Protein AF-A0A957PHY1-F1 (afdb_monomer_lite)

Secondary structure (DSSP, 8-state):
--BHHHHHHHHHHHHHHS--TT--SPP-HHHHHHHHHHHHHHTTT-B-S-HHHHHHHHHHHHHHHHHHHHHHHHHHHHHHHHHHHHHHHHHHHHHHHHHTPPP---THHHHHHHHTS-----HHHHHHHHHHHHHHHHHHHHHHHHHHHHHHHHTTTS-HHHHHHHHHHHHHHHHHHHHHHHHHHHHHHHHHHHHHHHHHHHHHHHHHHHHHHHHHHHHHHHHHHHHHHHHHHHHHHHHHHHHHHHHSSTTTTSS--

Foldseek 3Di:
DQEVVNLVVLLVVLVVLQDDPPDPDDRPLVVSVVSLVVSVVSLVPYDDPDPVVSVVSVVSSVVSVVSSVVVVVVVVVVVVVLAVVQLVLLVVLLVLLVLLAQDPPVCVVVQVVVVVDPDPDDPCVNCVVLVVSVVSLVVSVVSLVVSVVSCVVCVVSHDPVSNVSSVVSSVVSVVNSVVSVVVSVVVVVVSVVVVVVVVVVVVVVVVVVVVVVVVVVVVVVVVVVVVVVVVVVVVVVVVVVVCVVVPPDPVVVVPDD

Radius of gyration: 52.61 Å; chains: 1; bounding box: 125×25×161 Å

pLDDT: mean 86.08, std 15.29, range [41.53, 98.31]

Structure (mmCIF, N/CA/C/O backbone):
data_AF-A0A957PHY1-F1
#
_entry.id   AF-A0A957PHY1-F1
#
loop_
_atom_site.group_PDB
_atom_site.id
_atom_site.type_symbol
_atom_site.label_atom_id
_atom_site.label_alt_id
_atom_site.label_comp_id
_atom_site.label_asym_id
_atom_site.label_entity_id
_atom_site.label_seq_id
_atom_site.pdbx_PDB_ins_code
_atom_site.Cartn_x
_atom_site.Cartn_y
_atom_site.Cartn_z
_atom_site.occupancy
_atom_site.B_iso_or_equiv
_atom_site.auth_seq_id
_atom_site.auth_comp_id
_atom_site.auth_asym_id
_atom_site.auth_atom_id
_atom_site.pdbx_PDB_model_num
ATOM 1 N N . MET A 1 1 ? -39.388 -15.505 56.110 1.00 52.25 1 MET A N 1
ATOM 2 C CA . MET A 1 1 ? -39.525 -14.035 56.018 1.00 52.25 1 MET A CA 1
ATOM 3 C C . MET A 1 1 ? -38.121 -13.482 55.911 1.00 52.25 1 MET A C 1
ATOM 5 O O . MET A 1 1 ? -37.298 -13.903 56.717 1.00 52.25 1 MET A O 1
ATOM 9 N N . ALA A 1 2 ? -37.834 -12.643 54.915 1.00 59.34 2 ALA A N 1
ATOM 10 C CA . ALA A 1 2 ? -36.504 -12.058 54.760 1.00 59.34 2 ALA A CA 1
ATOM 11 C C . ALA A 1 2 ? -36.186 -11.178 55.978 1.00 59.34 2 ALA A C 1
ATOM 13 O O . ALA A 1 2 ? -37.024 -10.384 56.421 1.00 59.34 2 ALA A O 1
ATOM 14 N N . ASN A 1 3 ? -35.006 -11.374 56.557 1.00 83.00 3 ASN A N 1
ATOM 15 C CA . ASN A 1 3 ? -34.534 -10.582 57.689 1.00 83.00 3 ASN A CA 1
ATOM 16 C C . ASN A 1 3 ? -34.030 -9.228 57.155 1.00 83.00 3 ASN A C 1
ATOM 18 O O . ASN A 1 3 ? -33.416 -9.201 56.095 1.00 83.00 3 ASN A O 1
ATOM 22 N N . TYR A 1 4 ? -34.251 -8.104 57.845 1.00 86.94 4 TYR A N 1
ATOM 23 C CA . TYR A 1 4 ? -33.762 -6.797 57.367 1.00 86.94 4 TYR A CA 1
ATOM 24 C C . TYR A 1 4 ? -32.230 -6.788 57.167 1.00 86.94 4 TYR A C 1
ATOM 26 O O . TYR A 1 4 ? -31.730 -6.144 56.249 1.00 86.94 4 TYR A O 1
ATOM 34 N N . ASN A 1 5 ? -31.496 -7.597 57.942 1.00 88.44 5 ASN A N 1
ATOM 35 C CA . ASN A 1 5 ? -30.059 -7.833 57.758 1.00 88.44 5 ASN A CA 1
ATOM 36 C C . ASN A 1 5 ? -29.707 -8.435 56.385 1.00 88.44 5 ASN A C 1
ATOM 38 O O . ASN A 1 5 ? -28.632 -8.183 55.851 1.00 88.44 5 ASN A O 1
ATOM 42 N N . GLU A 1 6 ? -30.606 -9.229 55.801 1.00 88.44 6 GLU A N 1
ATOM 43 C CA . GLU A 1 6 ? -30.451 -9.795 54.458 1.00 88.44 6 GLU A CA 1
ATOM 44 C C . GLU A 1 6 ? -30.589 -8.708 53.385 1.00 88.44 6 GLU A C 1
ATOM 46 O O . GLU A 1 6 ? -29.827 -8.694 52.421 1.00 88.44 6 GLU A O 1
ATOM 51 N N . VAL A 1 7 ? -31.501 -7.750 53.589 1.00 89.12 7 VAL A N 1
ATOM 52 C CA . VAL A 1 7 ? -31.659 -6.580 52.711 1.00 89.12 7 VAL A CA 1
ATOM 53 C C . VAL A 1 7 ? -30.402 -5.714 52.744 1.00 89.12 7 VAL A C 1
ATOM 55 O O . VAL A 1 7 ? -29.876 -5.370 51.689 1.00 89.12 7 VAL A O 1
ATOM 58 N N . LEU A 1 8 ? -29.878 -5.418 53.938 1.00 90.88 8 LEU A N 1
ATOM 59 C CA . LEU A 1 8 ? -28.643 -4.641 54.096 1.00 90.88 8 LEU A CA 1
ATOM 60 C C . LEU A 1 8 ? -27.450 -5.336 53.430 1.00 90.88 8 LEU A C 1
ATOM 62 O O . LEU A 1 8 ? -26.762 -4.717 52.626 1.00 90.88 8 LEU A O 1
ATOM 66 N N . LYS A 1 9 ? -27.287 -6.646 53.648 1.00 92.25 9 LYS A N 1
ATOM 67 C CA . LYS A 1 9 ? -26.237 -7.434 52.991 1.00 92.25 9 LYS A CA 1
ATOM 68 C C . LYS A 1 9 ? -26.347 -7.393 51.462 1.00 92.25 9 LYS A C 1
ATOM 70 O O . LYS A 1 9 ? -25.335 -7.295 50.772 1.00 92.25 9 LYS A O 1
ATOM 75 N N . ASN A 1 10 ? -27.566 -7.462 50.925 1.00 91.44 10 ASN A N 1
ATOM 76 C CA . ASN A 1 10 ? -27.806 -7.380 49.484 1.00 91.44 10 ASN A CA 1
ATOM 77 C C . ASN A 1 10 ? -27.489 -5.990 48.908 1.00 91.44 10 ASN A C 1
ATOM 79 O O . ASN A 1 10 ? -27.067 -5.909 47.753 1.00 91.44 10 ASN A O 1
ATOM 83 N N . ILE A 1 11 ? -27.695 -4.923 49.689 1.00 91.38 11 ILE A N 1
ATOM 84 C CA . ILE A 1 11 ? -27.299 -3.548 49.347 1.00 91.38 11 ILE A CA 1
ATOM 85 C C . ILE A 1 11 ? -25.775 -3.424 49.351 1.00 91.38 11 ILE A C 1
ATOM 87 O O . ILE A 1 11 ? -25.226 -2.935 48.371 1.00 91.38 11 ILE A O 1
ATOM 91 N N . ASP A 1 12 ? -25.098 -3.926 50.386 1.00 91.75 12 ASP A N 1
ATOM 92 C CA . ASP A 1 12 ? -23.632 -3.889 50.472 1.00 91.75 12 ASP A CA 1
ATOM 93 C C . ASP A 1 12 ? -22.994 -4.681 49.315 1.00 91.75 12 ASP A C 1
ATOM 95 O O . ASP A 1 12 ? -22.092 -4.196 48.642 1.00 91.75 12 ASP A O 1
ATOM 99 N N . THR A 1 13 ? -23.546 -5.856 48.985 1.00 91.56 13 THR A N 1
ATOM 100 C CA . THR A 1 13 ? -23.096 -6.645 47.823 1.00 91.56 13 THR A CA 1
ATOM 101 C C . THR A 1 13 ? -23.305 -5.884 46.509 1.00 91.56 13 THR A C 1
ATOM 103 O O . THR A 1 13 ? -22.467 -5.948 45.615 1.00 91.56 13 THR A O 1
ATOM 106 N N . LEU A 1 14 ? -24.423 -5.162 46.360 1.00 90.25 14 LEU A N 1
ATOM 107 C CA . LEU A 1 14 ? -24.670 -4.349 45.168 1.00 90.25 14 LEU A CA 1
ATOM 108 C C . LEU A 1 14 ? -23.666 -3.193 45.058 1.00 90.25 14 LEU A C 1
ATOM 110 O O . LEU A 1 14 ? -23.195 -2.914 43.959 1.00 90.25 14 LEU A O 1
ATOM 114 N N . GLU A 1 15 ? -23.336 -2.547 46.175 1.00 89.94 15 GLU A N 1
ATOM 115 C CA . GLU A 1 15 ? -22.336 -1.479 46.231 1.00 89.94 15 GLU A CA 1
ATOM 116 C C . GLU A 1 15 ? -20.940 -1.988 45.849 1.00 89.94 15 GLU A C 1
ATOM 118 O O . GLU A 1 15 ? -20.279 -1.370 45.019 1.00 89.94 15 GLU A O 1
ATOM 123 N N . GLU A 1 16 ? -20.531 -3.157 46.350 1.00 89.00 16 GLU A N 1
ATOM 124 C CA . GLU A 1 16 ? -19.265 -3.808 45.974 1.00 89.00 16 GLU A CA 1
ATOM 125 C C . GLU A 1 16 ? -19.203 -4.199 44.487 1.00 89.00 16 GLU A C 1
ATOM 127 O O . GLU A 1 16 ? -18.130 -4.215 43.882 1.00 89.00 16 GLU A O 1
ATOM 132 N N . MET A 1 17 ? -20.349 -4.531 43.884 1.00 87.81 17 MET A N 1
ATOM 133 C CA . MET A 1 17 ? -20.442 -4.896 42.467 1.00 87.81 17 MET A CA 1
ATOM 134 C C . MET A 1 17 ? -20.414 -3.693 41.522 1.00 87.81 17 MET A C 1
ATOM 136 O O . MET A 1 17 ? -20.147 -3.871 40.327 1.00 87.81 17 MET A O 1
ATOM 140 N N . LEU A 1 18 ? -20.738 -2.493 42.008 1.00 85.19 18 LEU A N 1
ATOM 141 C CA . LEU A 1 18 ? -20.707 -1.301 41.176 1.00 85.19 18 LEU A CA 1
ATOM 142 C C . LEU A 1 18 ? -19.258 -0.904 40.879 1.00 85.19 18 LEU A C 1
ATOM 144 O O . LEU A 1 18 ? -18.384 -1.010 41.741 1.00 85.19 18 LEU A O 1
ATOM 148 N N . PRO A 1 19 ? -18.966 -0.454 39.648 1.00 75.31 19 PRO A N 1
ATOM 149 C CA . PRO A 1 19 ? -17.634 0.015 39.316 1.00 75.31 19 PRO A CA 1
ATOM 150 C C . PRO A 1 19 ? -17.311 1.265 40.143 1.00 75.31 19 PRO A C 1
ATOM 152 O O . PRO A 1 19 ? -17.766 2.364 39.839 1.00 75.31 19 PRO A O 1
ATOM 155 N N . GLY A 1 20 ? -16.529 1.088 41.208 1.00 65.00 20 GLY A N 1
ATOM 156 C CA . GLY A 1 20 ? -15.927 2.201 41.934 1.00 65.00 20 GLY A CA 1
ATOM 157 C C . GLY A 1 20 ? -14.847 2.896 41.098 1.00 65.00 20 GLY A C 1
ATOM 158 O O . GLY A 1 20 ? -14.374 2.349 40.100 1.00 65.00 20 GLY A O 1
ATOM 159 N N . LEU A 1 21 ? -14.383 4.060 41.569 1.00 45.97 21 LEU A N 1
ATOM 160 C CA . LEU A 1 21 ? -13.298 4.862 40.966 1.00 45.97 21 LEU A CA 1
ATOM 161 C C . LEU A 1 21 ? -12.002 4.077 40.657 1.00 45.97 21 LEU A C 1
ATOM 163 O O . LEU A 1 21 ? -11.166 4.562 39.902 1.00 45.97 21 LEU A O 1
ATOM 167 N N . PHE A 1 22 ? -11.833 2.875 41.218 1.00 44.50 22 PHE A N 1
ATOM 168 C CA . PHE A 1 22 ? -10.639 2.037 41.078 1.00 44.50 22 PHE A CA 1
ATOM 169 C C . PHE A 1 22 ? -10.911 0.623 40.529 1.00 44.50 22 PHE A C 1
ATOM 171 O O . PHE A 1 22 ? -10.026 -0.231 40.581 1.00 44.50 22 PHE A O 1
ATOM 178 N N . SER A 1 23 ? -12.110 0.333 40.005 1.00 55.28 23 SER A N 1
ATOM 179 C CA . SER A 1 23 ? -12.371 -0.971 39.376 1.00 55.28 23 SER A CA 1
ATOM 180 C C . SER A 1 23 ? -11.871 -0.987 37.929 1.00 55.28 23 SER A C 1
ATOM 182 O O . SER A 1 23 ? -12.437 -0.342 37.052 1.00 55.28 23 SER A O 1
ATOM 184 N N . PHE A 1 24 ? -10.817 -1.763 37.667 1.00 52.88 24 PHE A N 1
ATOM 185 C CA . PHE A 1 24 ? -10.217 -1.921 36.332 1.00 52.88 24 PHE A CA 1
ATOM 186 C C . PHE A 1 24 ? -10.885 -3.012 35.476 1.00 52.88 24 PHE A C 1
ATOM 188 O O . PHE A 1 24 ? -10.453 -3.284 34.355 1.00 52.88 24 PHE A O 1
ATOM 195 N N . SER A 1 25 ? -11.919 -3.678 35.998 1.00 68.69 25 SER A N 1
ATOM 196 C CA . SER A 1 25 ? -12.583 -4.799 35.323 1.00 68.69 25 SER A CA 1
ATOM 197 C C . SER A 1 25 ? -13.883 -4.363 34.643 1.00 68.69 25 SER A C 1
ATOM 199 O O . SER A 1 25 ? -14.629 -3.547 35.180 1.00 68.69 25 SER A O 1
ATOM 201 N N . LYS A 1 26 ? -14.171 -4.905 33.447 1.00 78.00 26 LYS A N 1
ATOM 202 C CA . LYS A 1 26 ? -15.424 -4.612 32.732 1.00 78.00 26 LYS A CA 1
ATOM 203 C C . LYS A 1 26 ? -16.629 -5.021 33.597 1.00 78.00 26 LYS A C 1
ATOM 205 O O . LYS A 1 26 ? -16.718 -6.202 33.944 1.00 78.00 26 LYS A O 1
ATOM 210 N N . PRO A 1 27 ? -17.574 -4.109 33.891 1.00 84.25 27 PRO A N 1
ATOM 211 C CA . PRO A 1 27 ? -18.716 -4.421 34.742 1.00 84.25 27 PRO A CA 1
ATOM 212 C C . PRO A 1 27 ? -19.584 -5.514 34.123 1.00 84.25 27 PRO A C 1
ATOM 214 O O . PRO A 1 27 ? -19.974 -5.443 32.953 1.00 84.25 27 PRO A O 1
ATOM 217 N N . ASN A 1 28 ? -19.947 -6.521 34.915 1.00 90.06 28 ASN A N 1
ATOM 218 C CA . ASN A 1 28 ? -20.944 -7.500 34.501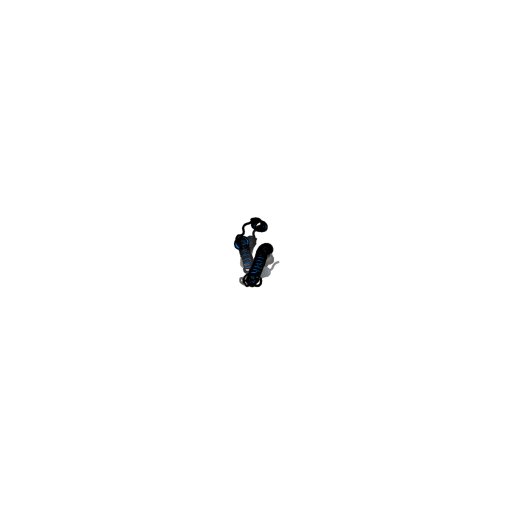 1.00 90.06 28 ASN A CA 1
ATOM 219 C C . ASN A 1 28 ? -22.349 -6.923 34.723 1.00 90.06 28 ASN A C 1
ATOM 221 O O . ASN A 1 28 ? -23.023 -7.244 35.703 1.00 90.06 28 ASN A O 1
ATOM 225 N N . TRP A 1 29 ? -22.800 -6.079 33.790 1.00 90.25 29 TRP A N 1
ATOM 226 C CA . TRP A 1 29 ? -24.103 -5.408 33.869 1.00 90.25 29 TRP A CA 1
ATOM 227 C C . TRP A 1 29 ? -25.269 -6.378 34.084 1.00 90.25 29 TRP A C 1
ATOM 229 O O . TRP A 1 29 ? -26.206 -6.067 34.816 1.00 90.25 29 TRP A O 1
ATOM 239 N N . LYS A 1 30 ? -25.207 -7.586 33.508 1.00 92.69 30 LYS A N 1
ATOM 240 C CA . LYS A 1 30 ? -26.242 -8.612 33.699 1.00 92.69 30 LYS A CA 1
ATOM 241 C C . LYS A 1 30 ? -26.333 -9.062 35.160 1.00 92.69 30 LYS A C 1
ATOM 243 O O . LYS A 1 30 ? -27.441 -9.216 35.670 1.00 92.69 30 LYS A O 1
ATOM 248 N N . ALA A 1 31 ? -25.193 -9.266 35.817 1.00 92.88 31 ALA A N 1
ATOM 249 C CA . ALA A 1 31 ? -25.141 -9.637 37.228 1.00 92.88 31 ALA A CA 1
ATOM 250 C C . ALA A 1 31 ? -25.594 -8.478 38.130 1.00 92.88 31 ALA A C 1
ATOM 252 O O . ALA A 1 31 ? -26.416 -8.701 39.014 1.00 92.88 31 ALA A O 1
ATOM 253 N N . ILE A 1 32 ? -25.147 -7.248 37.847 1.00 92.50 32 ILE A N 1
ATOM 254 C CA . ILE A 1 32 ? -25.537 -6.035 38.591 1.00 92.50 32 ILE A CA 1
ATOM 255 C C . ILE A 1 32 ? -27.060 -5.842 38.549 1.00 92.50 32 ILE A C 1
ATOM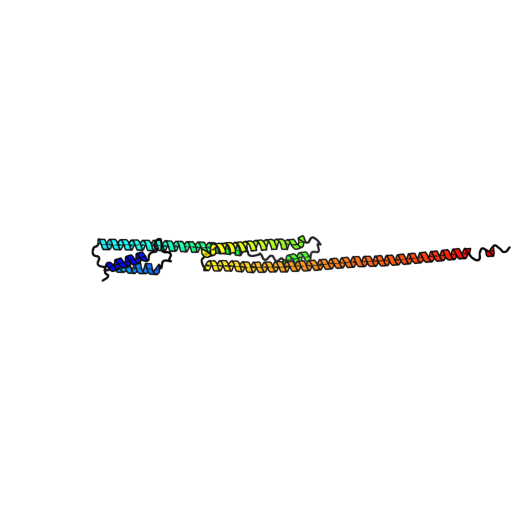 257 O O . ILE A 1 32 ? -27.705 -5.747 39.589 1.00 92.50 32 ILE A O 1
ATOM 261 N N . TRP A 1 33 ? -27.675 -5.882 37.363 1.00 93.38 33 TRP A N 1
ATOM 262 C CA . TRP A 1 33 ? -29.132 -5.758 37.227 1.00 93.38 33 TRP A CA 1
ATOM 263 C C . TRP A 1 33 ? -29.906 -6.940 37.820 1.00 93.38 33 TRP A C 1
ATOM 265 O O . TRP A 1 33 ? -31.046 -6.774 38.262 1.00 93.38 33 TRP A O 1
ATOM 275 N N . GLY A 1 34 ? -29.302 -8.131 37.834 1.00 95.31 34 GLY A N 1
ATOM 276 C CA . GLY A 1 34 ? -29.819 -9.284 38.568 1.00 95.31 34 GLY A CA 1
ATOM 277 C C . GLY A 1 34 ? -29.879 -9.004 40.069 1.00 95.31 34 GLY A C 1
ATOM 278 O O . GLY A 1 34 ? -30.945 -9.144 40.666 1.00 95.31 34 GLY A O 1
ATOM 279 N N . GLN A 1 35 ? -28.776 -8.521 40.644 1.00 93.75 35 GLN A N 1
ATOM 280 C CA . GLN A 1 35 ? -28.683 -8.170 42.058 1.00 93.75 35 GLN A CA 1
ATOM 281 C C . GLN A 1 35 ? -29.634 -7.026 42.423 1.00 93.75 35 GLN A C 1
ATOM 283 O O . GLN A 1 35 ? -30.357 -7.148 43.403 1.00 93.75 35 GLN A O 1
ATOM 288 N N . ILE A 1 36 ? -29.748 -5.978 41.595 1.00 93.88 36 ILE A N 1
ATOM 289 C CA . ILE A 1 36 ? -30.729 -4.891 41.785 1.00 93.88 36 ILE A CA 1
ATOM 290 C C . ILE A 1 36 ? -32.156 -5.443 41.919 1.00 93.88 36 ILE A C 1
ATOM 292 O O . ILE A 1 36 ? -32.900 -5.027 42.810 1.00 93.88 36 ILE A O 1
ATOM 296 N N . ARG A 1 37 ? -32.555 -6.399 41.065 1.00 95.50 37 ARG A N 1
ATOM 297 C CA . ARG A 1 37 ? -33.880 -7.033 41.170 1.00 95.50 37 ARG A CA 1
ATOM 298 C C . ARG A 1 37 ? -34.025 -7.859 42.443 1.00 95.50 37 ARG A C 1
ATOM 300 O O . ARG A 1 37 ? -35.068 -7.757 43.085 1.00 95.50 37 ARG A O 1
ATOM 307 N N . THR A 1 38 ? -33.013 -8.647 42.805 1.00 93.56 38 THR A N 1
ATOM 308 C CA . THR A 1 38 ? -33.009 -9.455 44.034 1.00 93.56 38 THR A CA 1
ATOM 309 C C . THR A 1 38 ? -33.135 -8.568 45.273 1.00 93.56 38 THR A C 1
ATOM 311 O O . THR A 1 38 ? -34.021 -8.788 46.099 1.00 93.56 38 THR A O 1
ATOM 314 N N . THR A 1 39 ? -32.332 -7.506 45.365 1.00 91.81 39 THR A N 1
ATOM 315 C CA . THR A 1 39 ? -32.387 -6.522 46.452 1.00 91.81 39 THR A CA 1
ATOM 316 C C . THR A 1 39 ? -33.761 -5.853 46.506 1.00 91.81 39 THR A C 1
ATOM 318 O O . THR A 1 39 ? -34.400 -5.859 47.556 1.00 91.81 39 THR A O 1
ATOM 321 N N . GLY A 1 40 ? -34.294 -5.382 45.373 1.00 92.12 40 GLY A N 1
ATOM 322 C CA . GLY A 1 40 ? -35.631 -4.781 45.313 1.00 92.12 40 GLY A CA 1
ATOM 323 C C . GLY A 1 40 ? -36.769 -5.735 45.711 1.00 92.12 40 GLY A C 1
ATOM 324 O O . GLY A 1 40 ? -37.762 -5.306 46.297 1.00 92.12 40 GLY A O 1
ATOM 325 N N . GLN A 1 41 ? -36.638 -7.038 45.437 1.00 93.12 41 GLN A N 1
ATOM 326 C CA . GLN A 1 41 ? -37.578 -8.052 45.924 1.00 93.12 41 GLN A CA 1
ATOM 327 C C . GLN A 1 41 ? -37.433 -8.304 47.427 1.00 93.12 41 GLN A C 1
ATOM 329 O O . GLN A 1 41 ? -38.447 -8.506 48.088 1.00 93.12 41 GLN A O 1
ATOM 334 N N . SER A 1 42 ? -36.217 -8.248 47.976 1.00 91.06 42 SER A N 1
ATOM 335 C CA . SER A 1 42 ? -35.964 -8.498 49.402 1.00 91.06 42 SER A CA 1
ATOM 336 C C . SER A 1 42 ? -36.605 -7.462 50.338 1.00 91.06 42 SER A C 1
ATOM 338 O O . SER A 1 42 ? -36.975 -7.812 51.455 1.00 91.06 42 SER A O 1
ATOM 340 N N . PHE A 1 43 ? -36.855 -6.236 49.857 1.00 90.44 43 PHE A N 1
ATOM 341 C CA . PHE A 1 43 ? -37.658 -5.229 50.566 1.00 90.44 43 PHE A CA 1
ATOM 342 C C . PHE A 1 43 ? -39.140 -5.628 50.728 1.00 90.44 43 PHE A C 1
ATOM 344 O O . PHE A 1 43 ? -39.836 -5.136 51.619 1.00 90.44 43 PHE A O 1
ATOM 351 N N . LYS A 1 44 ? -39.670 -6.521 49.878 1.00 89.31 44 LYS A N 1
ATOM 352 C CA . LYS A 1 44 ? -41.072 -6.956 49.956 1.00 89.31 44 LYS A CA 1
ATOM 353 C C . LYS A 1 44 ? -41.243 -7.971 51.087 1.00 89.31 44 LYS A C 1
ATOM 355 O O . LYS A 1 44 ? -40.907 -9.142 50.949 1.00 89.31 44 LYS A O 1
ATOM 360 N N . GLY A 1 45 ? -41.830 -7.528 52.197 1.00 82.69 45 GLY A N 1
ATOM 361 C CA . GLY A 1 45 ? -42.152 -8.391 53.340 1.00 82.69 45 GLY A CA 1
ATOM 362 C C . GLY A 1 45 ? -41.033 -8.532 54.376 1.00 82.69 45 GLY A C 1
ATOM 363 O O . GLY A 1 45 ? -41.181 -9.307 55.322 1.00 82.69 45 GLY A O 1
ATOM 364 N N . SER A 1 46 ? -39.941 -7.778 54.236 1.00 87.38 46 SER A N 1
ATOM 365 C CA . SER A 1 46 ? -38.926 -7.613 55.279 1.00 87.38 46 SER A CA 1
ATOM 366 C C . SER A 1 46 ? -39.449 -6.733 56.417 1.00 87.38 46 SER A C 1
ATOM 368 O O . SER A 1 46 ? -40.027 -5.670 56.183 1.00 87.38 46 SER A O 1
ATOM 370 N N . ARG A 1 47 ? -39.229 -7.162 57.664 1.00 86.81 47 ARG A N 1
ATOM 371 C CA . ARG A 1 47 ? -39.607 -6.409 58.869 1.00 86.81 47 ARG A CA 1
ATOM 372 C C . ARG A 1 47 ? -38.405 -5.609 59.362 1.00 86.81 47 ARG A C 1
ATOM 374 O O . ARG A 1 47 ? -37.472 -6.191 59.908 1.00 86.81 47 ARG A O 1
ATOM 381 N N . PHE A 1 48 ? -38.439 -4.299 59.153 1.00 90.75 48 PHE A N 1
ATOM 382 C CA . PHE A 1 48 ? -37.429 -3.386 59.681 1.00 90.75 48 PHE A CA 1
ATOM 383 C C . PHE A 1 48 ? -37.750 -2.986 61.131 1.00 90.75 48 PHE A C 1
ATOM 385 O O . PHE A 1 48 ? -38.933 -2.933 61.486 1.00 90.75 48 PHE A O 1
ATOM 392 N N . PRO A 1 49 ? -36.729 -2.695 61.959 1.00 89.94 49 PRO A N 1
ATOM 393 C CA . PRO A 1 49 ? -36.912 -2.219 63.332 1.00 89.94 49 PRO A CA 1
ATOM 394 C C . PRO A 1 49 ? -37.695 -0.903 63.423 1.00 89.94 49 PRO A C 1
ATOM 396 O O . PRO A 1 49 ? -38.526 -0.737 64.316 1.00 89.94 49 PRO A O 1
ATOM 399 N N . SER A 1 50 ? -37.480 0.009 62.471 1.00 93.75 50 SER A N 1
ATOM 400 C CA . SER A 1 50 ? -38.196 1.282 62.370 1.00 93.75 50 SER A CA 1
ATOM 401 C C . SER A 1 50 ? -38.523 1.639 60.916 1.00 93.75 50 SER A C 1
ATOM 403 O O . SER A 1 50 ? -37.939 1.105 59.968 1.00 93.75 50 SER A O 1
ATOM 405 N N . LYS A 1 51 ? -39.486 2.553 60.726 1.00 91.62 51 LYS A N 1
ATOM 406 C CA . LYS A 1 51 ? -39.789 3.114 59.399 1.00 91.62 51 LYS A CA 1
ATOM 407 C C . LYS A 1 51 ? -38.620 3.937 58.856 1.00 91.62 51 LYS A C 1
ATOM 409 O O . LYS A 1 51 ? -38.371 3.891 57.656 1.00 91.62 51 LYS A O 1
ATOM 414 N N . ASP A 1 52 ? -37.905 4.630 59.736 1.00 93.25 52 ASP A N 1
ATOM 415 C CA . ASP A 1 52 ? -36.776 5.482 59.363 1.00 93.25 52 ASP A CA 1
ATOM 416 C C . ASP A 1 52 ? -35.606 4.642 58.837 1.00 93.25 52 ASP A C 1
ATOM 418 O O . ASP A 1 52 ? -35.033 4.970 57.804 1.00 93.25 52 ASP A O 1
ATOM 422 N N . GLU A 1 53 ? -35.314 3.498 59.465 1.00 91.38 53 GLU A N 1
ATOM 423 C CA . GLU A 1 53 ? -34.298 2.557 58.971 1.00 91.38 53 GLU A CA 1
ATOM 424 C C . GLU A 1 53 ? -34.682 1.931 57.627 1.00 91.38 53 GLU A C 1
ATOM 426 O O . GLU A 1 53 ? -33.830 1.783 56.750 1.00 91.38 53 GLU A O 1
ATOM 431 N N . HIS A 1 54 ? -35.963 1.591 57.437 1.00 92.62 54 HIS A N 1
ATOM 432 C CA . HIS A 1 54 ? -36.450 1.124 56.139 1.00 92.62 54 HIS A CA 1
ATOM 433 C C . HIS A 1 54 ? -36.244 2.194 55.062 1.00 92.62 54 HIS A C 1
ATOM 435 O O . HIS A 1 54 ? -35.755 1.883 53.977 1.00 92.62 54 HIS A O 1
ATOM 441 N N . GLN A 1 55 ? -36.625 3.443 55.348 1.00 93.88 55 GLN A N 1
ATOM 442 C CA . GLN A 1 55 ? -36.484 4.546 54.400 1.00 93.88 55 GLN A CA 1
ATOM 443 C C . GLN A 1 55 ? -35.011 4.817 54.083 1.00 93.88 55 GLN A C 1
ATOM 445 O O . GLN A 1 55 ? -34.660 4.888 52.913 1.00 93.88 55 GLN A O 1
ATOM 450 N N . ALA A 1 56 ? -34.137 4.852 55.092 1.00 93.88 56 ALA A N 1
ATOM 451 C CA . ALA A 1 56 ? -32.702 5.042 54.897 1.00 93.88 56 ALA A CA 1
ATOM 452 C C . ALA A 1 56 ? -32.075 3.934 54.029 1.00 93.88 56 ALA A C 1
ATOM 454 O O . ALA A 1 56 ? -31.296 4.218 53.117 1.00 93.88 56 ALA A O 1
ATOM 455 N N . ALA A 1 57 ? -32.439 2.667 54.266 1.00 92.75 57 ALA A N 1
ATOM 456 C CA . ALA A 1 57 ? -31.982 1.551 53.439 1.00 92.75 57 ALA A CA 1
ATOM 457 C C . ALA A 1 57 ? -32.524 1.643 52.004 1.00 92.75 57 ALA A C 1
ATOM 459 O O . ALA A 1 57 ? -31.803 1.359 51.044 1.00 92.75 57 ALA A O 1
ATOM 460 N N . TRP A 1 58 ? -33.786 2.049 51.849 1.00 94.06 58 TRP A N 1
ATOM 461 C CA . TRP A 1 58 ? -34.407 2.242 50.544 1.00 94.06 58 TRP A CA 1
ATOM 462 C C . TRP A 1 58 ? -33.747 3.376 49.755 1.00 94.06 58 TRP A C 1
ATOM 464 O O . TRP A 1 58 ? -33.429 3.185 48.584 1.00 94.06 58 TRP A O 1
ATOM 474 N N . ASP A 1 59 ? -33.474 4.511 50.394 1.00 95.69 59 ASP A N 1
ATOM 475 C CA . ASP A 1 59 ? -32.806 5.658 49.775 1.00 95.69 59 ASP A CA 1
ATOM 476 C C . ASP A 1 59 ? -31.382 5.293 49.335 1.00 95.69 59 ASP A C 1
ATOM 478 O O . ASP A 1 59 ? -30.989 5.598 48.207 1.00 95.69 59 ASP A O 1
ATOM 482 N N . ARG A 1 60 ? -30.635 4.546 50.167 1.00 94.88 60 ARG A N 1
ATOM 483 C CA . ARG A 1 60 ? -29.316 4.003 49.793 1.00 94.88 60 ARG A CA 1
ATOM 484 C C . ARG A 1 60 ? -29.420 3.094 48.569 1.00 94.88 60 ARG A C 1
ATOM 486 O O . ARG A 1 60 ? -28.658 3.256 47.621 1.00 94.88 60 ARG A O 1
ATOM 493 N N . PHE A 1 61 ? -30.386 2.175 48.550 1.00 94.88 61 PHE A N 1
ATOM 494 C CA . PHE A 1 61 ? -30.622 1.299 47.401 1.00 94.88 61 PHE A CA 1
ATOM 495 C C . PHE A 1 61 ? -30.968 2.083 46.125 1.00 94.88 61 PHE A C 1
ATOM 497 O O . PHE A 1 61 ? -30.384 1.813 45.077 1.00 94.88 61 PHE A O 1
ATOM 504 N N . GLN A 1 62 ? -31.869 3.068 46.197 1.00 96.38 62 GLN A N 1
ATOM 505 C CA . GLN A 1 62 ? -32.212 3.912 45.047 1.00 96.38 62 GLN A CA 1
ATOM 506 C C . GLN A 1 62 ? -31.000 4.704 44.542 1.00 96.38 62 GLN A C 1
ATOM 508 O O . GLN A 1 62 ? -30.783 4.769 43.334 1.00 96.38 62 GLN A O 1
ATOM 513 N N . GLY A 1 63 ? -30.164 5.221 45.449 1.00 94.50 63 GLY A N 1
ATOM 514 C CA . GLY A 1 63 ? -28.900 5.868 45.096 1.00 94.50 63 GLY A CA 1
ATOM 515 C C . GLY A 1 63 ? -27.970 4.954 44.292 1.00 94.50 63 GLY A C 1
ATOM 516 O O . GLY A 1 63 ? -27.461 5.365 43.252 1.00 94.50 63 GLY A O 1
ATOM 517 N N . LEU A 1 64 ? -27.807 3.692 44.709 1.00 92.62 64 LEU A N 1
ATOM 518 C CA . LEU A 1 64 ? -27.006 2.703 43.972 1.00 92.62 64 LEU A CA 1
ATOM 519 C C . LEU A 1 64 ? -27.615 2.354 42.605 1.00 92.62 64 LEU A C 1
ATOM 521 O O . LEU A 1 64 ? -26.887 2.143 41.639 1.00 92.62 64 LEU A O 1
ATOM 525 N N . VAL A 1 65 ? -28.946 2.303 42.494 1.00 93.19 65 VAL A N 1
ATOM 526 C CA . VAL A 1 65 ? -29.626 2.059 41.211 1.00 93.19 65 VAL A CA 1
ATOM 527 C C . VAL A 1 65 ? -29.384 3.202 40.228 1.00 93.19 65 VAL A C 1
ATOM 529 O O . VAL A 1 65 ? -29.110 2.934 39.058 1.00 93.19 65 VAL A O 1
ATOM 532 N N . GLU A 1 66 ? -29.463 4.456 40.674 1.00 93.69 66 GLU A N 1
ATOM 533 C CA . GLU A 1 66 ? -29.142 5.606 39.820 1.00 93.69 66 GLU A CA 1
ATOM 534 C C . GLU A 1 66 ? -27.661 5.608 39.419 1.00 93.69 66 GLU A C 1
ATOM 536 O O . GLU A 1 66 ? -27.360 5.718 38.232 1.00 93.69 66 GLU A O 1
ATOM 541 N N . GLN A 1 67 ? -26.740 5.325 40.349 1.00 91.25 67 GLN A N 1
ATOM 542 C CA . GLN A 1 67 ? -25.318 5.150 40.018 1.00 91.25 67 GLN A CA 1
ATOM 543 C C . GLN A 1 67 ? -25.093 4.048 38.970 1.00 91.25 67 GLN A C 1
ATOM 545 O O . GLN A 1 67 ? -24.310 4.228 38.037 1.00 91.25 67 GLN A O 1
ATOM 550 N N . ALA A 1 68 ? -25.802 2.919 39.075 1.00 91.00 68 ALA A N 1
ATOM 551 C CA . ALA A 1 68 ? -25.730 1.835 38.097 1.00 91.00 68 ALA A CA 1
ATOM 552 C C . ALA A 1 68 ? -26.196 2.280 36.703 1.00 91.00 68 ALA A C 1
ATOM 554 O O . ALA A 1 68 ? -25.564 1.934 35.702 1.00 91.00 68 ALA A O 1
ATOM 555 N N . LYS A 1 69 ? -27.296 3.044 36.629 1.00 91.81 69 LYS A N 1
ATOM 556 C CA . LYS A 1 69 ? -27.822 3.589 35.368 1.00 91.81 69 LYS A CA 1
ATOM 557 C C . LYS A 1 69 ? -26.840 4.563 34.735 1.00 91.81 69 LYS A C 1
ATOM 559 O O . LYS A 1 69 ? -26.576 4.447 33.539 1.00 91.81 69 LYS A O 1
ATOM 564 N N . ASP A 1 70 ? -26.300 5.488 35.522 1.00 91.56 70 ASP A N 1
ATOM 565 C CA . ASP A 1 70 ? -25.355 6.494 35.040 1.00 91.56 70 ASP A CA 1
ATOM 566 C C . ASP A 1 70 ? -24.065 5.842 34.540 1.00 91.56 70 ASP A C 1
ATOM 568 O O . ASP A 1 70 ? -23.636 6.104 33.416 1.00 91.56 70 ASP A O 1
ATOM 572 N N . ALA A 1 71 ? -23.504 4.903 35.306 1.00 89.62 71 ALA A N 1
ATOM 573 C CA . ALA A 1 71 ? -22.308 4.169 34.907 1.00 89.62 71 ALA A CA 1
ATOM 574 C C . ALA A 1 71 ? -22.542 3.294 33.659 1.00 89.62 71 ALA A C 1
ATOM 576 O O . ALA A 1 71 ? -21.675 3.207 32.787 1.00 89.62 71 ALA A O 1
ATOM 577 N N . GLN A 1 72 ? -23.721 2.675 33.520 1.00 90.81 72 GLN A N 1
ATOM 578 C CA . GLN A 1 72 ? -24.067 1.929 32.309 1.00 90.81 72 GLN A CA 1
ATOM 579 C C . GLN A 1 72 ? -24.194 2.853 31.097 1.00 90.81 72 GLN A C 1
ATOM 581 O O . GLN A 1 72 ? -23.703 2.520 30.017 1.00 90.81 72 GLN A O 1
ATOM 586 N N . LYS A 1 73 ? -24.850 4.003 31.263 1.00 91.62 73 LYS A N 1
ATOM 587 C CA . LYS A 1 73 ? -25.016 4.999 30.203 1.00 91.62 73 LYS A CA 1
ATOM 588 C C . LYS A 1 73 ? -23.667 5.543 29.744 1.00 91.62 73 LYS A C 1
ATOM 590 O O . LYS A 1 73 ? -23.466 5.701 28.542 1.00 91.62 73 LYS A O 1
ATOM 595 N N . GLU A 1 74 ? -22.746 5.784 30.670 1.00 89.69 74 GLU A N 1
ATOM 596 C CA . GLU A 1 74 ? -21.397 6.235 30.338 1.00 89.69 74 GLU A CA 1
ATOM 597 C C . GLU A 1 74 ? -20.600 5.146 29.615 1.00 89.69 74 GLU A C 1
ATOM 599 O O . GLU A 1 74 ? -20.084 5.386 28.529 1.00 89.69 74 GLU A O 1
ATOM 604 N N . SER A 1 75 ? -20.624 3.905 30.109 1.00 87.69 75 SER A N 1
ATOM 605 C CA . SER A 1 75 ? -19.993 2.771 29.419 1.00 87.69 75 SER A CA 1
ATOM 606 C C . SER A 1 75 ? -20.563 2.545 28.011 1.00 87.69 75 SER A C 1
ATOM 608 O O . SER A 1 75 ? -19.827 2.212 27.079 1.00 87.69 75 SER A O 1
ATOM 610 N N . GLN A 1 76 ? -21.871 2.751 27.826 1.00 89.31 76 GLN A N 1
ATOM 611 C CA . GLN A 1 76 ? -22.504 2.688 26.512 1.00 89.31 76 GLN A CA 1
ATOM 612 C C . GLN A 1 76 ? -22.017 3.816 25.595 1.00 89.31 76 GLN A C 1
ATOM 614 O O . GLN A 1 76 ? -21.689 3.546 24.441 1.00 89.31 76 GLN A O 1
ATOM 619 N N . ARG A 1 77 ? -21.920 5.052 26.097 1.00 91.94 77 ARG A N 1
ATOM 620 C CA . ARG A 1 77 ? -21.376 6.189 25.339 1.00 91.94 77 ARG A CA 1
ATOM 621 C C . ARG A 1 77 ? -19.925 5.968 24.943 1.00 91.94 77 ARG A C 1
ATOM 623 O O . ARG A 1 77 ? -19.582 6.178 23.787 1.00 91.94 77 ARG A O 1
ATOM 630 N N . GLU A 1 78 ? -19.080 5.508 25.860 1.00 90.31 78 GLU A N 1
ATOM 631 C CA . GLU A 1 78 ? -17.683 5.169 25.567 1.00 90.31 78 GLU A CA 1
ATOM 632 C C . GLU A 1 78 ? -17.584 4.104 24.472 1.00 90.31 78 GLU A C 1
ATOM 634 O O . GLU A 1 78 ? -16.771 4.217 23.552 1.00 90.31 78 GLU A O 1
ATOM 639 N N . TRP A 1 79 ? -18.436 3.078 24.539 1.00 88.44 79 TRP A N 1
ATOM 640 C CA . TRP A 1 79 ? -18.499 2.038 23.521 1.00 88.44 79 TRP A CA 1
ATOM 641 C C . TRP A 1 79 ? -18.958 2.574 22.160 1.00 88.44 79 TRP A C 1
ATOM 643 O O . TRP A 1 79 ? -18.352 2.247 21.138 1.00 88.44 79 TRP A O 1
ATOM 653 N N . GLU A 1 80 ? -20.001 3.403 22.131 1.00 92.75 80 GLU A N 1
ATOM 654 C CA . GLU A 1 80 ? -20.505 4.045 20.913 1.00 92.75 80 GLU A CA 1
ATOM 655 C C . GLU A 1 80 ? -19.457 4.982 20.301 1.00 92.75 80 GLU A C 1
ATOM 657 O O . GLU A 1 80 ? -19.196 4.897 19.100 1.00 92.75 80 GLU A O 1
ATOM 662 N N . ASN A 1 81 ? -18.777 5.781 21.125 1.00 93.56 81 ASN A N 1
ATOM 663 C CA . ASN A 1 81 ? -17.674 6.646 20.712 1.00 93.56 81 ASN A CA 1
ATOM 664 C C . ASN A 1 81 ? -16.513 5.827 20.140 1.00 93.56 81 ASN A C 1
ATOM 666 O O . ASN A 1 81 ? -16.011 6.139 19.061 1.00 93.56 81 ASN A O 1
ATOM 670 N N . LYS A 1 82 ? -16.118 4.733 20.809 1.00 92.56 82 LYS A N 1
ATOM 671 C CA . LYS A 1 82 ? -15.072 3.833 20.306 1.00 92.56 82 LYS A CA 1
ATOM 672 C C . LYS A 1 82 ? -15.470 3.199 18.977 1.00 92.56 82 LYS A C 1
ATOM 674 O O . LYS A 1 82 ? -14.642 3.100 18.076 1.00 92.56 82 LYS A O 1
ATOM 679 N N . LYS A 1 83 ? -16.727 2.776 18.834 1.00 94.38 83 LYS A N 1
ATOM 680 C CA . LYS A 1 83 ? -17.247 2.203 17.589 1.00 94.38 83 LYS A CA 1
ATOM 681 C C . LYS A 1 83 ? -17.239 3.227 16.453 1.00 94.38 83 LYS A C 1
ATOM 683 O O . LYS A 1 83 ? -16.793 2.899 15.358 1.00 94.38 83 LYS A O 1
ATOM 688 N N . ALA A 1 84 ? -17.702 4.449 16.708 1.00 95.75 84 ALA A N 1
ATOM 689 C CA . ALA A 1 84 ? -17.697 5.527 15.724 1.00 95.75 84 ALA A CA 1
ATOM 690 C C . ALA A 1 84 ? -16.267 5.862 15.278 1.00 95.75 84 ALA A C 1
ATOM 692 O O . ALA A 1 84 ? -15.981 5.856 14.083 1.00 95.75 84 ALA A O 1
ATOM 693 N N . HIS A 1 85 ? -15.358 6.041 16.237 1.00 95.81 85 HIS A N 1
ATOM 694 C CA . HIS A 1 85 ? -13.955 6.337 15.966 1.00 95.81 85 HIS A CA 1
ATOM 695 C C . HIS A 1 85 ? -13.252 5.203 15.201 1.00 95.81 85 HIS A C 1
ATOM 697 O O . HIS A 1 85 ? -12.537 5.443 14.232 1.00 95.81 85 HIS A O 1
ATOM 703 N N . SER A 1 86 ? -13.512 3.949 15.580 1.00 96.06 86 SER A N 1
ATOM 704 C CA . SER A 1 86 ? -13.022 2.770 14.857 1.00 96.06 86 SER A CA 1
ATOM 705 C C . SER A 1 86 ? -13.509 2.740 13.404 1.00 96.06 86 SER A C 1
ATOM 707 O O . SER A 1 86 ? -12.716 2.477 12.496 1.00 96.06 86 SER A O 1
ATOM 709 N N . SER A 1 87 ? -14.789 3.049 13.166 1.00 96.75 87 SER A N 1
ATOM 710 C CA . SER A 1 87 ? -15.335 3.103 11.807 1.00 96.75 87 SER A CA 1
ATOM 711 C C . SER A 1 87 ? -14.704 4.222 10.985 1.00 96.75 87 SER A C 1
ATOM 713 O O . SER A 1 87 ? -14.365 3.990 9.829 1.00 96.75 87 SER A O 1
ATOM 715 N N . GLU A 1 88 ? -14.509 5.405 11.569 1.00 97.81 88 GLU A N 1
ATOM 716 C CA . GLU A 1 88 ? -13.877 6.543 10.896 1.00 97.81 88 GLU A CA 1
ATOM 717 C C . GLU A 1 88 ? -12.444 6.218 10.454 1.00 97.81 88 GLU A C 1
ATOM 719 O O . GLU A 1 88 ? -12.082 6.449 9.297 1.00 97.81 88 GLU A O 1
ATOM 724 N N . LEU A 1 89 ? -11.653 5.604 11.342 1.00 97.25 89 LEU A N 1
ATOM 725 C CA . LEU A 1 89 ? -10.300 5.137 11.032 1.00 97.25 89 LEU A CA 1
ATOM 726 C C . LEU A 1 89 ? -10.304 4.106 9.901 1.00 97.25 89 LEU A C 1
ATOM 728 O O . LEU A 1 89 ? -9.515 4.205 8.960 1.00 97.25 89 LEU A O 1
ATOM 732 N N . LYS A 1 90 ? -11.219 3.133 9.956 1.00 98.00 90 LYS A N 1
ATOM 733 C CA . LYS A 1 90 ? -11.393 2.138 8.892 1.00 98.00 90 LYS A CA 1
ATOM 734 C C . LYS A 1 90 ? -11.733 2.809 7.561 1.00 98.00 90 LYS A C 1
ATOM 736 O O . LYS A 1 90 ? -11.094 2.506 6.558 1.00 98.00 90 LYS A O 1
ATOM 741 N N . ASP A 1 91 ? -12.673 3.750 7.538 1.00 98.06 91 ASP A N 1
ATOM 742 C CA . ASP A 1 91 ? -13.067 4.461 6.316 1.00 98.06 91 ASP A CA 1
ATOM 743 C C . ASP A 1 91 ? -11.927 5.346 5.773 1.00 98.06 91 ASP A C 1
ATOM 745 O O . ASP A 1 91 ? -11.752 5.485 4.561 1.00 98.06 91 ASP A O 1
ATOM 749 N N . GLN A 1 92 ? -11.104 5.938 6.645 1.00 98.00 92 GLN A N 1
ATOM 750 C CA . GLN A 1 92 ? -9.884 6.641 6.244 1.00 98.00 92 GLN A CA 1
ATOM 751 C C . GLN A 1 92 ? -8.871 5.695 5.585 1.00 98.00 92 GLN A C 1
ATOM 753 O O . GLN A 1 92 ? -8.371 6.003 4.503 1.00 98.00 92 GLN A O 1
ATOM 758 N N . ILE A 1 93 ? -8.596 4.542 6.198 1.00 97.81 93 ILE A N 1
ATOM 759 C CA . ILE A 1 93 ? -7.646 3.557 5.667 1.00 97.81 93 ILE A CA 1
ATOM 760 C C . ILE A 1 93 ? -8.141 2.989 4.333 1.00 97.81 93 ILE A C 1
ATOM 762 O O . ILE A 1 93 ? -7.367 2.911 3.382 1.00 97.81 93 ILE A O 1
ATOM 766 N N . ILE A 1 94 ? -9.433 2.670 4.222 1.00 98.06 94 ILE A N 1
ATOM 767 C CA . ILE A 1 94 ? -10.038 2.201 2.968 1.00 98.06 94 ILE A CA 1
ATOM 768 C C . ILE A 1 94 ? -9.910 3.265 1.870 1.00 98.06 94 ILE A C 1
ATOM 770 O O . ILE A 1 94 ? -9.590 2.928 0.732 1.00 98.06 94 ILE A O 1
ATOM 774 N N . ARG A 1 95 ? -10.095 4.554 2.185 1.00 97.81 95 ARG A N 1
ATOM 775 C CA . ARG A 1 95 ? -9.869 5.638 1.212 1.00 97.81 95 ARG A CA 1
ATOM 776 C C . ARG A 1 95 ? -8.412 5.719 0.759 1.00 97.81 95 ARG A C 1
ATOM 778 O O . ARG A 1 95 ? -8.176 5.895 -0.433 1.00 97.81 95 ARG A O 1
ATOM 785 N N . LEU A 1 96 ? -7.449 5.564 1.668 1.00 97.31 96 LEU A N 1
ATOM 786 C CA . LEU A 1 96 ? -6.024 5.518 1.313 1.00 97.31 96 LEU A CA 1
ATOM 787 C C . LEU A 1 96 ? -5.705 4.302 0.432 1.00 97.31 96 LEU A C 1
ATOM 789 O O . LEU A 1 96 ? -5.018 4.446 -0.576 1.00 97.31 96 LEU A O 1
ATOM 793 N N . ALA A 1 97 ? -6.268 3.135 0.749 1.00 96.88 97 ALA A N 1
ATOM 794 C CA . ALA A 1 97 ? -6.150 1.936 -0.076 1.00 96.88 97 ALA A CA 1
ATOM 795 C C . ALA A 1 97 ? -6.756 2.145 -1.475 1.00 96.88 97 ALA A C 1
ATOM 797 O O . ALA A 1 97 ? -6.147 1.786 -2.480 1.00 96.88 97 ALA A O 1
ATOM 798 N N . ALA A 1 98 ? -7.924 2.788 -1.568 1.00 95.06 98 ALA A N 1
ATOM 799 C CA . ALA A 1 98 ? -8.555 3.133 -2.840 1.00 95.06 98 ALA A CA 1
ATOM 800 C C . ALA A 1 98 ? -7.687 4.095 -3.674 1.00 95.06 98 ALA A C 1
ATOM 802 O O . ALA A 1 98 ? -7.527 3.888 -4.870 1.00 95.06 98 ALA A O 1
ATOM 803 N N . GLN A 1 99 ? -7.066 5.098 -3.048 1.00 94.25 99 GLN A N 1
ATOM 804 C CA . GLN A 1 99 ? -6.140 6.026 -3.716 1.00 94.25 99 GLN A CA 1
ATOM 805 C C . GLN A 1 99 ? -4.818 5.372 -4.140 1.00 94.25 99 GLN A C 1
ATOM 807 O O . GLN A 1 99 ? -4.152 5.865 -5.047 1.00 94.25 99 GLN A O 1
ATOM 812 N N . ALA A 1 100 ? -4.432 4.268 -3.501 1.00 94.50 100 ALA A N 1
ATOM 813 C CA . ALA A 1 100 ? -3.267 3.481 -3.887 1.00 94.50 100 ALA A CA 1
ATOM 814 C C . ALA A 1 100 ? -3.522 2.573 -5.104 1.00 94.50 100 ALA A C 1
ATOM 816 O O . ALA A 1 100 ? -2.613 1.855 -5.516 1.00 94.50 100 ALA A O 1
ATOM 817 N N . HIS A 1 101 ? -4.727 2.587 -5.686 1.00 89.69 101 HIS A N 1
ATOM 818 C CA . HIS A 1 101 ? -5.002 1.832 -6.901 1.00 89.69 101 HIS A CA 1
ATOM 819 C C . HIS A 1 101 ? -4.331 2.503 -8.108 1.00 89.69 101 HIS A C 1
ATOM 821 O O . HIS A 1 101 ? -4.655 3.652 -8.415 1.00 89.69 101 HIS A O 1
ATOM 827 N N . PRO A 1 102 ? -3.427 1.802 -8.813 1.00 86.25 102 PRO A N 1
ATOM 828 C CA . PRO A 1 102 ? -2.894 2.304 -10.069 1.00 86.25 102 PRO A CA 1
ATOM 829 C C . PRO A 1 102 ? -4.009 2.331 -11.121 1.00 86.25 102 PRO A C 1
ATOM 831 O O . PRO A 1 102 ? -4.817 1.403 -11.207 1.00 86.25 102 PRO A O 1
ATOM 834 N N . PHE A 1 103 ? -4.059 3.393 -11.927 1.00 78.62 103 PHE A N 1
ATOM 835 C CA . PHE A 1 103 ? -4.921 3.411 -13.105 1.00 78.62 103 PHE A CA 1
ATOM 836 C C . PHE A 1 103 ? -4.339 2.472 -14.158 1.00 78.62 103 PHE A C 1
ATOM 838 O O . PHE A 1 103 ? -3.126 2.456 -14.377 1.00 78.62 103 PHE A O 1
ATOM 845 N N . ASP A 1 104 ? -5.202 1.691 -14.803 1.00 66.44 104 ASP A N 1
ATOM 846 C CA . ASP A 1 104 ? -4.798 0.790 -15.877 1.00 66.44 104 ASP A CA 1
ATOM 847 C C . ASP A 1 104 ? -4.558 1.614 -17.148 1.00 66.44 104 ASP A C 1
ATOM 849 O O . ASP A 1 104 ? -5.431 1.804 -17.997 1.00 66.44 104 ASP A O 1
ATOM 853 N N . VAL A 1 105 ? -3.383 2.236 -17.218 1.00 61.75 105 VAL A N 1
ATOM 854 C CA . VAL A 1 105 ? -2.951 2.974 -18.400 1.00 61.75 105 VAL A CA 1
ATOM 855 C C . VAL A 1 105 ? -2.415 1.930 -19.373 1.00 61.75 105 VAL A C 1
ATOM 857 O O . VAL A 1 105 ? -1.333 1.386 -19.167 1.00 61.75 105 VAL A O 1
ATOM 860 N N . GLY A 1 106 ? -3.199 1.615 -20.408 1.00 58.97 106 GLY A N 1
ATOM 861 C CA . GLY A 1 106 ? -2.883 0.627 -21.447 1.00 58.97 106 GLY A CA 1
ATOM 862 C C . GLY A 1 106 ? -1.686 1.018 -22.323 1.00 58.97 106 GLY A C 1
ATOM 863 O O . GLY A 1 106 ? -1.832 1.253 -23.522 1.00 58.97 106 GLY A O 1
ATOM 864 N N . LEU A 1 107 ? -0.495 1.087 -21.731 1.00 57.16 107 LEU A N 1
ATOM 865 C CA . LEU A 1 107 ? 0.748 1.542 -22.359 1.00 57.16 107 LEU A CA 1
ATOM 866 C C . LEU A 1 107 ? 1.244 0.629 -23.473 1.00 57.16 107 LEU A C 1
ATOM 868 O O . LEU A 1 107 ? 1.953 1.098 -24.361 1.00 57.16 107 LEU A O 1
ATOM 872 N N . ALA A 1 108 ? 0.787 -0.624 -23.496 1.00 55.22 108 ALA A N 1
ATOM 873 C CA . ALA A 1 108 ? 1.003 -1.523 -24.623 1.00 55.22 108 ALA A CA 1
ATOM 874 C C . ALA A 1 108 ? 0.585 -0.877 -25.961 1.00 55.22 108 ALA A C 1
ATOM 876 O O . ALA A 1 108 ? 1.280 -1.032 -26.959 1.00 55.22 108 ALA A O 1
ATOM 877 N N . ASN A 1 109 ? -0.484 -0.069 -25.983 1.00 53.22 109 ASN A N 1
ATOM 878 C CA . ASN A 1 109 ? -0.934 0.603 -27.207 1.00 53.22 109 ASN A CA 1
ATOM 879 C C . ASN A 1 109 ? -0.096 1.840 -27.572 1.00 53.22 109 ASN A C 1
ATOM 881 O O . ASN A 1 109 ? 0.007 2.185 -28.748 1.00 53.22 109 ASN A O 1
ATOM 885 N N . VAL A 1 110 ? 0.505 2.512 -26.586 1.00 54.75 110 VAL A N 1
ATOM 886 C CA . VAL A 1 110 ? 1.308 3.729 -26.805 1.00 54.75 110 VAL A CA 1
ATOM 887 C C . VAL A 1 110 ? 2.682 3.375 -27.377 1.00 54.75 110 VAL A C 1
ATOM 889 O O . VAL A 1 110 ? 3.162 4.044 -28.290 1.00 54.75 110 VAL A O 1
ATOM 892 N N . ILE A 1 111 ? 3.281 2.280 -26.901 1.00 53.97 111 ILE A N 1
ATOM 893 C CA . ILE A 1 111 ? 4.597 1.805 -27.352 1.00 53.97 111 ILE A CA 1
ATOM 894 C C . ILE A 1 111 ? 4.529 1.314 -28.807 1.00 53.97 111 ILE A C 1
ATOM 896 O O . ILE A 1 111 ? 5.341 1.720 -29.638 1.00 53.97 111 ILE A O 1
ATOM 900 N N . VAL A 1 112 ? 3.499 0.534 -29.156 1.00 54.78 112 VAL A N 1
ATOM 901 C CA . VAL A 1 112 ? 3.292 0.031 -30.529 1.00 54.78 112 VAL A CA 1
ATOM 902 C C . VAL A 1 112 ? 3.077 1.176 -31.535 1.00 54.78 112 VAL A C 1
ATOM 904 O O . VAL A 1 112 ? 3.532 1.100 -32.680 1.00 54.78 112 VAL A O 1
ATOM 907 N N . GLY A 1 113 ? 2.430 2.269 -31.115 1.00 52.31 113 GLY A N 1
ATOM 908 C CA . GLY A 1 113 ? 2.229 3.454 -31.957 1.00 52.31 113 GLY A CA 1
ATOM 909 C C . GLY A 1 113 ? 3.517 4.231 -32.259 1.00 52.31 113 GLY A C 1
ATOM 910 O O . GLY A 1 113 ? 3.655 4.783 -33.348 1.00 52.31 113 GLY A O 1
ATOM 911 N N . LEU A 1 114 ? 4.481 4.239 -31.334 1.00 52.34 114 LEU A N 1
ATOM 912 C CA . LEU A 1 114 ? 5.786 4.883 -31.530 1.00 52.34 114 LEU A CA 1
ATOM 913 C C . LEU A 1 114 ? 6.724 4.038 -32.402 1.00 52.34 114 LEU A C 1
ATOM 915 O O . LEU A 1 114 ? 7.405 4.585 -33.267 1.00 52.34 114 LEU A O 1
ATOM 919 N N . ALA A 1 115 ? 6.706 2.712 -32.244 1.00 51.00 115 ALA A N 1
ATOM 920 C CA . ALA A 1 115 ? 7.542 1.798 -33.028 1.00 51.00 115 ALA A CA 1
ATOM 921 C C . ALA A 1 115 ? 7.156 1.745 -34.521 1.00 51.00 115 ALA A C 1
ATOM 923 O O . ALA A 1 115 ? 8.004 1.560 -35.392 1.00 51.00 115 ALA A O 1
ATOM 924 N N . THR A 1 116 ? 5.877 1.944 -34.846 1.00 54.94 116 THR A N 1
ATOM 925 C CA . THR A 1 116 ? 5.376 1.878 -36.232 1.00 54.94 116 THR A CA 1
ATOM 926 C C . THR A 1 116 ? 5.472 3.210 -36.988 1.00 54.94 116 THR A C 1
ATOM 928 O O . THR A 1 116 ? 5.289 3.250 -38.205 1.00 54.94 116 THR A O 1
ATOM 931 N N . GLY A 1 117 ? 5.808 4.300 -36.291 1.00 45.66 117 GLY A N 1
ATOM 932 C CA . GLY A 1 117 ? 5.760 5.674 -36.787 1.00 45.66 117 GLY A CA 1
ATOM 933 C C . GLY A 1 117 ? 7.115 6.321 -37.084 1.00 45.66 117 GLY A C 1
ATOM 934 O O . GLY A 1 117 ? 7.305 7.463 -36.700 1.00 45.66 117 GLY A O 1
ATOM 935 N N . GLY A 1 118 ? 8.056 5.628 -37.736 1.00 41.53 118 GLY A N 1
ATOM 936 C CA . GLY A 1 118 ? 9.088 6.186 -38.640 1.00 41.53 118 GLY A CA 1
ATOM 937 C C . GLY A 1 118 ? 9.870 7.471 -38.288 1.00 41.53 118 GLY A C 1
ATOM 938 O O . GLY A 1 118 ? 10.370 8.120 -39.208 1.00 41.53 118 GLY A O 1
ATOM 939 N N . ILE A 1 119 ? 10.004 7.866 -37.022 1.00 41.97 119 ILE A N 1
ATOM 940 C CA . ILE A 1 119 ? 10.671 9.111 -36.624 1.00 41.97 119 ILE A CA 1
ATOM 941 C C . ILE A 1 119 ? 11.838 8.793 -35.676 1.00 41.97 119 ILE A C 1
ATOM 943 O O . ILE A 1 119 ? 11.653 8.434 -34.520 1.00 41.97 119 ILE A O 1
ATOM 947 N N . SER A 1 120 ? 13.066 8.964 -36.173 1.00 45.00 120 SER A N 1
ATOM 948 C CA . SER A 1 120 ? 14.340 8.755 -35.462 1.00 45.00 120 SER A CA 1
ATOM 949 C C . SER A 1 120 ? 14.649 9.812 -34.380 1.00 45.00 120 SER A C 1
ATOM 951 O O . SER A 1 120 ? 15.745 10.375 -34.384 1.00 45.00 120 SER A O 1
ATOM 953 N N . PHE A 1 121 ? 13.734 10.109 -33.452 1.00 43.81 121 PHE A N 1
ATOM 954 C CA . PHE A 1 121 ? 13.989 11.094 -32.390 1.00 43.81 121 PHE A CA 1
ATOM 955 C C . PHE A 1 121 ? 13.946 10.500 -30.975 1.00 43.81 121 PHE A C 1
ATOM 957 O O . PHE A 1 121 ? 12.921 10.009 -30.527 1.00 43.81 121 PHE A O 1
ATOM 964 N N . ALA A 1 122 ? 15.099 10.645 -30.306 1.00 53.31 122 ALA A N 1
ATOM 965 C CA . ALA A 1 122 ? 15.379 10.656 -28.867 1.00 53.31 122 ALA A CA 1
ATOM 966 C C . ALA A 1 122 ? 14.885 9.473 -28.008 1.00 53.31 122 ALA A C 1
ATOM 968 O O . ALA A 1 122 ? 13.695 9.221 -27.871 1.00 53.31 122 ALA A O 1
ATOM 969 N N . LEU A 1 123 ? 15.827 8.844 -27.290 1.00 53.19 123 LEU A N 1
ATOM 970 C CA . LEU A 1 123 ? 15.555 7.947 -26.153 1.00 53.19 123 LEU A CA 1
ATOM 971 C C . LEU A 1 123 ? 14.504 8.522 -25.181 1.00 53.19 123 LEU A C 1
ATOM 973 O O . LEU A 1 123 ? 13.704 7.763 -24.641 1.00 53.19 123 LEU A O 1
ATOM 977 N N . ASP A 1 124 ? 14.462 9.848 -25.019 1.00 53.53 124 ASP A N 1
ATOM 978 C CA . ASP A 1 124 ? 13.489 10.556 -24.176 1.00 53.53 124 ASP A CA 1
ATOM 979 C C . ASP A 1 124 ? 12.034 10.408 -24.653 1.00 53.53 124 ASP A C 1
ATOM 981 O O . ASP A 1 124 ? 11.127 10.362 -23.826 1.00 53.53 124 ASP A O 1
ATOM 985 N N . ALA A 1 125 ? 11.781 10.271 -25.961 1.00 59.53 125 ALA A N 1
ATOM 986 C CA . ALA A 1 125 ? 10.426 10.074 -26.487 1.00 59.53 125 ALA A CA 1
ATOM 987 C C . ALA A 1 125 ? 9.895 8.655 -26.216 1.00 59.53 125 ALA A C 1
ATOM 989 O O . ALA A 1 125 ? 8.692 8.463 -26.053 1.00 59.53 125 ALA A O 1
ATOM 990 N N . ILE A 1 126 ? 10.796 7.670 -26.135 1.00 62.16 126 ILE A N 1
ATOM 991 C CA . ILE A 1 126 ? 10.467 6.276 -25.808 1.00 62.16 126 ILE A CA 1
ATOM 992 C C . ILE A 1 126 ? 10.339 6.098 -24.287 1.00 62.16 126 ILE A C 1
ATOM 994 O O . ILE A 1 126 ? 9.474 5.358 -23.828 1.00 62.16 126 ILE A O 1
ATOM 998 N N . MET A 1 127 ? 11.172 6.785 -23.495 1.00 67.19 127 MET A N 1
ATOM 999 C CA . MET A 1 127 ? 11.216 6.630 -22.034 1.00 67.19 127 MET A CA 1
ATOM 1000 C C . MET A 1 127 ? 10.226 7.522 -21.271 1.00 67.19 127 MET A C 1
ATOM 1002 O O . MET A 1 127 ? 9.785 7.123 -20.195 1.00 67.19 127 MET A O 1
ATOM 1006 N N . GLY A 1 128 ? 9.815 8.671 -21.818 1.00 74.06 128 GLY A N 1
ATOM 1007 C CA . GLY A 1 128 ? 8.908 9.614 -21.146 1.00 74.06 128 GLY A CA 1
ATOM 1008 C C . GLY A 1 128 ? 7.615 8.987 -20.589 1.00 74.06 128 GLY A C 1
ATOM 1009 O O . GLY A 1 128 ? 7.339 9.150 -19.400 1.00 74.06 128 GLY A O 1
ATOM 1010 N N . PRO A 1 129 ? 6.859 8.188 -21.370 1.00 77.00 129 PRO A N 1
ATOM 1011 C CA . PRO A 1 129 ? 5.649 7.521 -20.874 1.00 77.00 129 PRO A CA 1
ATOM 1012 C C . PRO A 1 129 ? 5.909 6.539 -19.718 1.00 77.00 129 PRO A C 1
ATOM 1014 O O . PRO A 1 129 ? 5.060 6.353 -18.844 1.00 77.00 129 PRO A O 1
ATOM 1017 N N . PHE A 1 130 ? 7.091 5.914 -19.684 1.00 82.75 130 PHE A N 1
ATOM 1018 C CA . PHE A 1 130 ? 7.486 5.033 -18.585 1.00 82.75 130 PHE A CA 1
ATOM 1019 C C . PHE A 1 130 ? 7.852 5.813 -17.323 1.00 82.75 130 PHE A C 1
ATOM 1021 O O . PHE A 1 130 ? 7.641 5.304 -16.220 1.00 82.75 130 PHE A O 1
ATOM 1028 N N . ASP A 1 131 ? 8.396 7.021 -17.455 1.00 84.56 131 ASP A N 1
ATOM 1029 C CA . ASP A 1 131 ? 8.702 7.871 -16.307 1.00 84.56 131 ASP A CA 1
ATOM 1030 C C . ASP A 1 131 ? 7.416 8.383 -15.644 1.00 84.56 131 ASP A C 1
ATOM 1032 O O . ASP A 1 131 ? 7.277 8.248 -14.428 1.00 84.56 131 ASP A O 1
ATOM 1036 N N . GLU A 1 132 ? 6.421 8.820 -16.423 1.00 85.81 132 GLU A N 1
ATOM 1037 C CA . GLU A 1 132 ? 5.101 9.211 -15.897 1.00 85.81 132 GLU A CA 1
ATOM 1038 C C . GLU A 1 132 ? 4.404 8.051 -15.167 1.00 85.81 132 GLU A C 1
ATOM 1040 O O . GLU A 1 132 ? 3.908 8.205 -14.045 1.00 85.81 132 GLU A O 1
ATOM 1045 N N . GLN A 1 133 ? 4.408 6.850 -15.760 1.00 87.62 133 GLN A N 1
ATOM 1046 C CA . GLN A 1 133 ? 3.829 5.674 -15.112 1.00 87.62 133 GLN A CA 1
ATOM 1047 C C . GLN A 1 133 ? 4.573 5.324 -13.820 1.00 87.62 133 GLN A C 1
ATOM 1049 O O . GLN A 1 133 ? 3.950 5.002 -12.806 1.00 87.62 133 GLN A O 1
ATOM 1054 N N . LYS A 1 134 ? 5.906 5.399 -13.827 1.00 91.81 134 LYS A N 1
ATOM 1055 C CA . LYS A 1 134 ? 6.726 5.140 -12.643 1.00 91.81 134 LYS A CA 1
ATOM 1056 C C . LYS A 1 134 ? 6.419 6.139 -11.529 1.00 91.81 134 LYS A C 1
ATOM 1058 O O . LYS A 1 134 ? 6.290 5.724 -10.378 1.00 91.81 134 LYS A O 1
ATOM 1063 N N . GLU A 1 135 ? 6.284 7.426 -11.842 1.00 92.06 135 GLU A N 1
ATOM 1064 C CA . GLU A 1 135 ? 5.906 8.456 -10.867 1.00 92.06 135 GLU A CA 1
ATOM 1065 C C . GLU A 1 135 ? 4.526 8.188 -10.261 1.00 92.06 135 GLU A C 1
ATOM 1067 O O . GLU A 1 135 ? 4.369 8.236 -9.036 1.00 92.06 135 GLU A O 1
ATOM 1072 N N . MET A 1 136 ? 3.547 7.813 -11.088 1.00 92.56 136 MET A N 1
ATOM 1073 C CA . MET A 1 136 ? 2.229 7.389 -10.616 1.00 92.56 136 MET A CA 1
ATOM 1074 C C . MET A 1 136 ? 2.337 6.187 -9.665 1.00 92.56 136 MET A C 1
ATOM 1076 O O . MET A 1 136 ? 1.793 6.231 -8.561 1.00 92.56 136 MET A O 1
ATOM 1080 N N . LEU A 1 137 ? 3.071 5.135 -10.043 1.00 94.31 137 LEU A N 1
ATOM 1081 C CA . LEU A 1 137 ? 3.250 3.941 -9.208 1.00 94.31 137 LEU A CA 1
ATOM 1082 C C . LEU A 1 137 ? 3.962 4.257 -7.883 1.00 94.31 137 LEU A C 1
ATOM 1084 O O . LEU A 1 137 ? 3.611 3.700 -6.838 1.00 94.31 137 LEU A O 1
ATOM 1088 N N . ILE A 1 138 ? 4.930 5.179 -7.891 1.00 95.88 138 ILE A N 1
ATOM 1089 C CA . ILE A 1 138 ? 5.580 5.686 -6.673 1.00 95.88 138 ILE A CA 1
ATOM 1090 C C . ILE A 1 138 ? 4.564 6.419 -5.790 1.00 95.88 138 ILE A C 1
ATOM 1092 O O . ILE A 1 138 ? 4.521 6.178 -4.582 1.00 95.88 138 ILE A O 1
ATOM 1096 N N . SER A 1 139 ? 3.722 7.277 -6.372 1.00 95.31 139 SER A N 1
ATOM 1097 C CA . SER A 1 139 ? 2.661 7.984 -5.647 1.00 95.31 139 SER A CA 1
ATOM 1098 C C . SER A 1 139 ? 1.672 7.011 -4.993 1.00 95.31 139 SER A C 1
ATOM 1100 O O . SER A 1 139 ? 1.414 7.104 -3.788 1.00 95.31 139 SER A O 1
ATOM 1102 N N . CYS A 1 140 ? 1.207 6.000 -5.735 1.00 96.38 140 CYS A N 1
ATOM 1103 C CA . CYS A 1 140 ? 0.362 4.927 -5.208 1.00 96.38 140 CYS A CA 1
ATOM 1104 C C . CYS A 1 140 ? 1.055 4.158 -4.071 1.00 96.38 140 CYS A C 1
ATOM 1106 O O . CYS A 1 140 ? 0.445 3.914 -3.029 1.00 96.38 140 CYS A O 1
ATOM 1108 N N . SER A 1 141 ? 2.348 3.841 -4.216 1.00 96.62 141 SER A N 1
ATOM 1109 C CA . SER A 1 141 ? 3.137 3.188 -3.161 1.00 96.62 141 SER A CA 1
ATOM 1110 C C . SER A 1 141 ? 3.216 4.034 -1.891 1.00 96.62 141 SER A C 1
ATOM 1112 O O . SER A 1 141 ? 3.077 3.514 -0.783 1.00 96.62 141 SER A O 1
ATOM 1114 N N . ASN A 1 142 ? 3.389 5.349 -2.031 1.00 97.56 142 ASN A N 1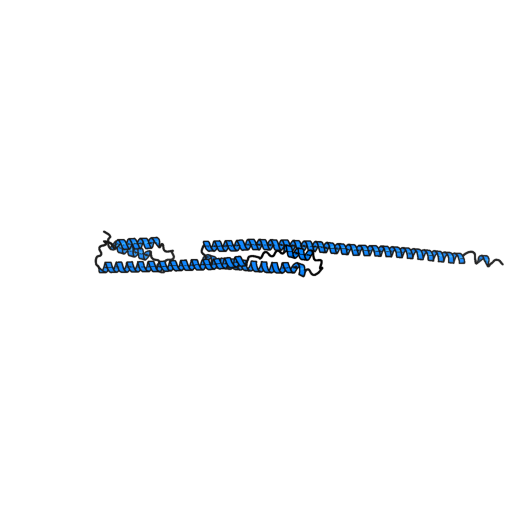
ATOM 1115 C CA . ASN A 1 142 ? 3.412 6.262 -0.893 1.00 97.56 142 ASN A CA 1
ATOM 1116 C C . ASN A 1 142 ? 2.055 6.309 -0.181 1.00 97.56 142 ASN A C 1
ATOM 1118 O O . ASN A 1 142 ? 2.019 6.264 1.048 1.00 97.56 142 ASN A O 1
ATOM 1122 N N . LYS A 1 143 ? 0.943 6.311 -0.928 1.00 97.31 143 LYS A N 1
ATOM 1123 C CA . LYS A 1 143 ? -0.409 6.243 -0.350 1.00 97.31 143 LYS A CA 1
ATOM 1124 C C . LYS A 1 143 ? -0.684 4.931 0.371 1.00 97.31 143 LYS A C 1
ATOM 1126 O O . LYS A 1 143 ? -1.252 4.938 1.463 1.00 97.31 143 LYS A O 1
ATOM 1131 N N . LEU A 1 144 ? -0.212 3.819 -0.180 1.00 97.69 144 LEU A N 1
ATOM 1132 C CA . LEU A 1 144 ? -0.301 2.521 0.479 1.00 97.69 144 LEU A CA 1
ATOM 1133 C C . LEU A 1 144 ? 0.477 2.512 1.808 1.00 97.69 144 LEU A C 1
ATOM 1135 O O . LEU A 1 144 ? -0.052 2.089 2.837 1.00 97.69 144 LEU A O 1
ATOM 1139 N N . LYS A 1 145 ? 1.710 3.041 1.812 1.00 98.00 145 LYS A N 1
ATOM 1140 C CA . LYS A 1 145 ? 2.536 3.187 3.027 1.00 98.00 145 LYS A CA 1
ATOM 1141 C C . LYS A 1 145 ? 1.877 4.086 4.070 1.00 98.00 145 LYS A C 1
ATOM 1143 O O . LYS A 1 145 ? 1.923 3.769 5.259 1.00 98.00 145 LYS A O 1
ATOM 1148 N N . GLU A 1 146 ? 1.255 5.182 3.643 1.00 97.88 146 GLU A N 1
ATOM 1149 C CA . GLU A 1 146 ? 0.462 6.057 4.510 1.00 97.88 146 GLU A CA 1
ATOM 1150 C C . GLU A 1 146 ? -0.679 5.266 5.171 1.00 97.88 146 GLU A C 1
ATOM 1152 O O . GLU A 1 146 ? -0.812 5.287 6.394 1.00 97.88 146 GLU A O 1
ATOM 1157 N N . GLY A 1 147 ? -1.423 4.469 4.395 1.00 98.00 147 GLY A N 1
ATOM 1158 C CA . GLY A 1 147 ? -2.487 3.597 4.902 1.00 98.00 147 GLY A CA 1
ATOM 1159 C C . GLY A 1 147 ? -2.009 2.597 5.961 1.00 98.00 147 GLY A C 1
ATOM 1160 O O . GLY A 1 147 ? -2.596 2.514 7.043 1.00 98.00 147 GLY A O 1
ATOM 1161 N N . PHE A 1 148 ? -0.901 1.894 5.706 1.00 98.12 148 PHE A N 1
ATOM 1162 C CA . PHE A 1 148 ? -0.297 0.989 6.693 1.00 98.12 148 PHE A CA 1
ATOM 1163 C C . PHE A 1 148 ? 0.213 1.723 7.938 1.00 98.12 148 PHE A C 1
ATOM 1165 O O . PHE A 1 148 ? 0.105 1.200 9.049 1.00 98.12 148 PHE A O 1
ATOM 1172 N N . THR A 1 149 ? 0.730 2.942 7.778 1.00 98.31 149 THR A N 1
ATOM 1173 C CA . THR A 1 149 ? 1.181 3.774 8.898 1.00 98.31 149 THR A CA 1
ATOM 1174 C C . THR A 1 149 ? 0.004 4.133 9.802 1.00 98.31 149 THR A C 1
ATOM 1176 O O . THR A 1 149 ? 0.065 3.853 11.001 1.00 98.31 149 THR A O 1
ATOM 1179 N N . VAL A 1 150 ? -1.095 4.645 9.231 1.00 97.88 150 VAL A N 1
ATOM 1180 C CA . VAL A 1 150 ? -2.325 4.983 9.973 1.00 97.88 150 VAL A CA 1
ATOM 1181 C C . VAL A 1 150 ? -2.872 3.758 10.705 1.00 97.88 150 VAL A C 1
ATOM 1183 O O . VAL A 1 150 ? -3.183 3.842 11.896 1.00 97.88 150 VAL A O 1
ATOM 1186 N N . LEU A 1 151 ? -2.928 2.604 10.033 1.00 97.62 151 LEU A N 1
ATOM 1187 C CA . LEU A 1 151 ? -3.362 1.349 10.643 1.00 97.62 151 LEU A CA 1
ATOM 1188 C C . LEU A 1 151 ? -2.457 0.938 11.810 1.00 97.62 151 LEU A C 1
ATOM 1190 O O . LEU A 1 151 ? -2.956 0.597 12.879 1.00 97.62 151 LEU A O 1
ATOM 1194 N N . SER A 1 152 ? -1.134 0.989 11.640 1.00 97.38 152 SER A N 1
ATOM 1195 C CA . SER A 1 152 ? -0.183 0.565 12.675 1.00 97.38 152 SER A CA 1
ATOM 1196 C C . SER A 1 152 ? -0.266 1.416 13.945 1.00 97.38 152 SER A C 1
ATOM 1198 O O . SER A 1 152 ? -0.205 0.867 15.047 1.00 97.38 152 SER A O 1
ATOM 1200 N N . GLN A 1 153 ? -0.463 2.728 13.786 1.00 97.62 153 GLN A N 1
ATOM 1201 C CA . GLN A 1 153 ? -0.563 3.694 14.879 1.00 97.62 153 GLN A CA 1
ATOM 1202 C C . GLN A 1 153 ? -1.882 3.562 15.646 1.00 97.62 153 GLN A C 1
ATOM 1204 O O . GLN A 1 153 ? -1.901 3.732 16.861 1.00 97.62 153 GLN A O 1
ATOM 1209 N N . ASN A 1 154 ? -2.974 3.215 14.958 1.00 96.88 154 ASN A N 1
ATOM 1210 C CA . ASN A 1 154 ? -4.320 3.235 15.536 1.00 96.88 154 ASN A CA 1
ATOM 1211 C C . ASN A 1 154 ? -4.928 1.842 15.774 1.00 96.88 154 ASN A C 1
ATOM 1213 O O . ASN A 1 154 ? -6.065 1.735 16.232 1.00 96.88 154 ASN A O 1
ATOM 1217 N N . LYS A 1 155 ? -4.185 0.755 15.522 1.00 94.06 155 LYS A N 1
ATOM 1218 C CA . LYS A 1 155 ? -4.688 -0.632 15.605 1.00 94.06 155 LYS A CA 1
ATOM 1219 C C . LYS A 1 155 ? -5.323 -1.014 16.947 1.00 94.06 155 LYS A C 1
ATOM 1221 O O . LYS A 1 155 ? -6.184 -1.888 16.962 1.00 94.06 155 LYS A O 1
ATOM 1226 N N . GLU A 1 156 ? -4.881 -0.408 18.050 1.00 94.19 156 GLU A N 1
ATOM 1227 C CA . GLU A 1 156 ? -5.386 -0.675 19.410 1.00 94.19 156 GLU A CA 1
ATOM 1228 C C . GLU A 1 156 ? -6.725 0.034 19.683 1.00 94.19 156 GLU A C 1
ATOM 1230 O O . GLU A 1 156 ? -7.536 -0.395 20.512 1.00 94.19 156 GLU A O 1
ATOM 1235 N N . HIS A 1 157 ? -6.981 1.122 18.955 1.00 92.38 157 HIS A N 1
ATOM 1236 C CA . HIS A 1 157 ? -8.210 1.906 19.051 1.00 92.38 157 HIS A CA 1
ATOM 1237 C C . HIS A 1 157 ? -9.315 1.368 18.134 1.00 92.38 157 HIS A C 1
ATOM 1239 O O . HIS A 1 157 ? -10.491 1.651 18.365 1.00 92.38 157 HIS A O 1
ATOM 1245 N N . MET A 1 158 ? -8.960 0.527 17.161 1.00 96.00 158 MET A N 1
ATOM 1246 C CA . MET A 1 158 ? -9.903 -0.120 16.255 1.00 96.00 158 MET A CA 1
ATOM 1247 C C . MET A 1 158 ? -10.547 -1.371 16.868 1.00 96.00 158 MET A C 1
ATOM 1249 O O . MET A 1 158 ? -9.946 -2.119 17.641 1.00 96.00 158 MET A O 1
ATOM 1253 N N . LEU A 1 159 ? -11.795 -1.625 16.487 1.00 95.06 159 LEU A N 1
ATOM 1254 C CA . LEU A 1 159 ? -12.481 -2.886 16.738 1.00 95.06 159 LEU A CA 1
ATOM 1255 C C . LEU A 1 159 ? -11.924 -3.974 15.814 1.00 95.06 159 LEU A C 1
ATOM 1257 O O . LEU A 1 159 ? -11.510 -3.701 14.691 1.00 95.06 159 LEU A O 1
ATOM 1261 N N . GLY A 1 160 ? -11.948 -5.231 16.266 1.00 94.69 160 GLY A N 1
ATOM 1262 C CA . GLY A 1 160 ? -11.373 -6.350 15.507 1.00 94.69 160 GLY A CA 1
ATOM 1263 C C . GLY A 1 160 ? -11.961 -6.515 14.100 1.00 94.69 160 GLY A C 1
ATOM 1264 O O . GLY A 1 160 ? -11.217 -6.778 13.162 1.00 94.69 160 GLY A O 1
ATOM 1265 N N . TYR A 1 161 ? -13.272 -6.300 13.948 1.00 96.31 161 TYR A N 1
ATOM 1266 C CA . TYR A 1 161 ? -13.958 -6.351 12.653 1.00 96.31 161 TYR A CA 1
ATOM 1267 C C . TYR A 1 161 ? -13.475 -5.252 11.693 1.00 96.31 161 TYR A C 1
ATOM 1269 O O . TYR A 1 161 ? -13.045 -5.542 10.581 1.00 96.31 161 TYR A O 1
ATOM 1277 N N . ASP A 1 162 ? -13.469 -3.998 12.150 1.00 97.50 162 ASP A N 1
ATOM 1278 C CA . ASP A 1 162 ? -13.025 -2.849 11.352 1.00 97.50 162 ASP A CA 1
ATOM 1279 C C . ASP A 1 162 ? -11.539 -2.953 10.989 1.00 97.50 162 ASP A C 1
ATOM 1281 O O . ASP A 1 162 ? -11.134 -2.640 9.872 1.00 97.50 162 ASP A O 1
ATOM 1285 N N . LYS A 1 163 ? -10.722 -3.449 11.923 1.00 97.31 163 LYS A N 1
ATOM 1286 C CA . LYS A 1 163 ? -9.306 -3.733 11.694 1.00 97.31 163 LYS A CA 1
ATOM 1287 C C . LYS A 1 163 ? -9.121 -4.755 10.573 1.00 97.31 163 LYS A C 1
ATOM 1289 O O . LYS A 1 163 ? -8.296 -4.522 9.698 1.00 97.31 163 LYS A O 1
ATOM 1294 N N . ALA A 1 164 ? -9.872 -5.858 10.585 1.00 97.81 164 ALA A N 1
ATOM 1295 C CA . ALA A 1 164 ? -9.785 -6.883 9.546 1.00 97.81 164 ALA A CA 1
ATOM 1296 C C . ALA A 1 164 ? -10.126 -6.316 8.158 1.00 97.81 164 ALA A C 1
ATOM 1298 O O . ALA A 1 164 ? -9.345 -6.501 7.230 1.00 97.81 164 ALA A O 1
ATOM 1299 N N . LEU A 1 165 ? -11.214 -5.545 8.046 1.00 97.81 165 LEU A N 1
ATOM 1300 C CA . LEU A 1 165 ? -11.599 -4.889 6.790 1.00 97.81 165 LEU A CA 1
ATOM 1301 C C . LEU A 1 165 ? -10.540 -3.897 6.289 1.00 97.81 165 LEU A C 1
ATOM 1303 O O . LEU A 1 165 ? -10.249 -3.844 5.097 1.00 97.81 165 LEU A O 1
ATOM 1307 N N . ALA A 1 166 ? -9.948 -3.110 7.191 1.00 98.06 166 ALA A N 1
ATOM 1308 C CA . ALA A 1 166 ? -8.882 -2.176 6.838 1.00 98.06 166 ALA A CA 1
ATOM 1309 C C . ALA A 1 166 ? -7.611 -2.901 6.353 1.00 98.06 166 ALA A C 1
ATOM 1311 O O . ALA A 1 166 ? -6.999 -2.474 5.375 1.00 98.06 166 ALA A O 1
ATOM 1312 N N . TYR A 1 167 ? -7.235 -4.009 7.005 1.00 97.56 167 TYR A N 1
ATOM 1313 C CA . TYR A 1 167 ? -6.122 -4.864 6.574 1.00 97.56 167 TYR A CA 1
ATOM 1314 C C . TYR A 1 167 ? -6.371 -5.485 5.198 1.00 97.56 167 TYR A C 1
ATOM 1316 O O . TYR A 1 167 ? -5.489 -5.432 4.345 1.00 97.56 167 TYR A O 1
ATOM 1324 N N . GLU A 1 168 ? -7.557 -6.053 4.982 1.00 98.25 168 GLU A N 1
ATOM 1325 C CA . GLU A 1 168 ? -7.949 -6.663 3.710 1.00 98.25 168 GLU A CA 1
ATOM 1326 C C . GLU A 1 168 ? -7.876 -5.643 2.569 1.00 98.25 168 GLU A C 1
ATOM 1328 O O . GLU A 1 168 ? -7.209 -5.889 1.567 1.00 98.25 168 GLU A O 1
ATOM 1333 N N . ALA A 1 169 ? -8.452 -4.451 2.760 1.00 98.06 169 ALA A N 1
ATOM 1334 C CA . ALA A 1 169 ? -8.427 -3.393 1.753 1.00 98.06 169 ALA A CA 1
ATOM 1335 C C . ALA A 1 169 ? -6.999 -2.966 1.370 1.00 98.06 169 ALA A C 1
ATOM 1337 O O . ALA A 1 169 ? -6.709 -2.781 0.186 1.00 98.06 169 ALA A O 1
ATOM 1338 N N . LEU A 1 170 ? -6.099 -2.821 2.352 1.00 98.06 170 LEU A N 1
ATOM 1339 C CA . LEU A 1 170 ? -4.697 -2.485 2.091 1.00 98.06 170 LEU A CA 1
ATOM 1340 C C . LEU A 1 170 ? -3.961 -3.612 1.363 1.00 98.06 170 LEU A C 1
ATOM 1342 O O . LEU A 1 170 ? -3.215 -3.326 0.431 1.00 98.06 170 LEU A O 1
ATOM 1346 N N . HIS A 1 171 ? -4.182 -4.874 1.736 1.00 97.94 171 HIS A N 1
ATOM 1347 C CA . HIS A 1 171 ? -3.558 -6.005 1.047 1.00 97.94 171 HIS A CA 1
ATOM 1348 C C . HIS A 1 171 ? -4.053 -6.152 -0.391 1.00 97.94 171 HIS A C 1
ATOM 1350 O O . HIS A 1 171 ? -3.238 -6.303 -1.294 1.00 97.94 171 HIS A O 1
ATOM 1356 N N . THR A 1 172 ? -5.354 -6.005 -0.642 1.00 97.31 172 THR A N 1
ATOM 1357 C CA . THR A 1 172 ? -5.879 -5.998 -2.013 1.00 97.31 172 THR A CA 1
ATOM 1358 C C . THR A 1 172 ? -5.285 -4.857 -2.843 1.00 97.31 172 THR A C 1
ATOM 1360 O O . THR A 1 172 ? -4.963 -5.044 -4.016 1.00 97.31 172 THR A O 1
ATOM 1363 N N . ALA A 1 173 ? -5.121 -3.663 -2.262 1.00 96.56 173 ALA A N 1
ATOM 1364 C CA . ALA A 1 173 ? -4.460 -2.553 -2.948 1.00 96.56 173 ALA A CA 1
ATOM 1365 C C . ALA A 1 173 ? -2.972 -2.846 -3.216 1.00 96.56 173 ALA A C 1
ATOM 1367 O O . ALA A 1 173 ? -2.473 -2.520 -4.291 1.00 96.56 173 ALA A O 1
ATOM 1368 N N . GLN A 1 174 ? -2.286 -3.496 -2.271 1.00 97.31 174 GLN A N 1
ATOM 1369 C CA . GLN A 1 174 ? -0.901 -3.934 -2.422 1.00 97.31 174 GLN A CA 1
ATOM 1370 C C . GLN A 1 174 ? -0.741 -4.929 -3.573 1.00 97.31 174 GLN A C 1
ATOM 1372 O O . GLN A 1 174 ? 0.076 -4.689 -4.451 1.00 97.31 174 GLN A O 1
ATOM 1377 N N . GLU A 1 175 ? -1.548 -5.990 -3.616 1.00 96.56 175 GLU A N 1
ATOM 1378 C CA . GLU A 1 175 ? -1.492 -7.006 -4.677 1.00 96.56 175 GLU A CA 1
ATOM 1379 C C . GLU A 1 175 ? -1.679 -6.387 -6.067 1.00 96.56 175 GLU A C 1
ATOM 1381 O O . GLU A 1 175 ? -0.944 -6.699 -7.005 1.00 96.56 175 GLU A O 1
ATOM 1386 N N . LYS A 1 176 ? -2.628 -5.452 -6.203 1.00 94.88 176 LYS A N 1
ATOM 1387 C CA . LYS A 1 176 ? -2.848 -4.723 -7.460 1.00 94.88 176 LYS A CA 1
ATOM 1388 C C . LYS A 1 176 ? -1.668 -3.832 -7.831 1.00 94.88 176 LYS A C 1
ATOM 1390 O O . LYS A 1 176 ? -1.319 -3.745 -9.007 1.00 94.88 176 LYS A O 1
ATOM 1395 N N . LEU A 1 177 ? -1.076 -3.153 -6.851 1.00 95.00 177 LEU A N 1
ATOM 1396 C CA . LEU A 1 177 ? 0.090 -2.307 -7.072 1.00 95.00 177 LEU A CA 1
ATOM 1397 C C . LEU A 1 177 ? 1.318 -3.138 -7.465 1.00 95.00 177 LEU A C 1
ATOM 1399 O O . LEU A 1 177 ? 2.034 -2.749 -8.384 1.00 95.00 177 LEU A O 1
ATOM 1403 N N . ASP A 1 178 ? 1.534 -4.280 -6.816 1.00 95.44 178 ASP A N 1
ATOM 1404 C CA . ASP A 1 178 ? 2.624 -5.210 -7.121 1.00 95.44 178 ASP A CA 1
ATOM 1405 C C . ASP A 1 178 ? 2.475 -5.764 -8.545 1.00 95.44 178 ASP A C 1
ATOM 1407 O O . ASP A 1 178 ? 3.413 -5.690 -9.340 1.00 95.44 178 ASP A O 1
ATOM 1411 N N . HIS A 1 179 ? 1.265 -6.185 -8.923 1.00 94.25 179 HIS A N 1
ATOM 1412 C CA . HIS A 1 179 ? 0.961 -6.596 -10.294 1.00 94.25 179 HIS A CA 1
ATOM 1413 C C . HIS A 1 179 ? 1.217 -5.471 -11.315 1.00 94.25 179 HIS A C 1
ATOM 1415 O O . HIS A 1 179 ? 1.797 -5.702 -12.375 1.00 94.25 179 HIS A O 1
ATOM 1421 N N . ALA A 1 180 ? 0.832 -4.229 -11.003 1.00 92.06 180 ALA A N 1
ATOM 1422 C CA . ALA A 1 180 ? 1.093 -3.088 -11.882 1.00 92.06 180 ALA A CA 1
ATOM 1423 C C . ALA A 1 180 ? 2.594 -2.778 -12.020 1.00 92.06 180 ALA A C 1
ATOM 1425 O O . ALA A 1 180 ? 3.052 -2.429 -13.109 1.00 92.06 180 ALA A O 1
ATOM 1426 N N . TRP A 1 181 ? 3.373 -2.940 -10.946 1.00 94.31 181 TRP A N 1
ATOM 1427 C CA . TRP A 1 181 ? 4.831 -2.838 -10.995 1.00 94.31 181 TRP A CA 1
ATOM 1428 C C . TRP A 1 181 ? 5.458 -3.911 -11.874 1.00 94.31 181 TRP A C 1
ATOM 1430 O O . TRP A 1 181 ? 6.397 -3.611 -12.610 1.00 94.31 181 TRP A O 1
ATOM 1440 N N . ASP A 1 182 ? 4.970 -5.144 -11.801 1.00 93.50 182 ASP A N 1
ATOM 1441 C CA . ASP A 1 182 ? 5.490 -6.229 -12.626 1.00 93.50 182 ASP A CA 1
ATOM 1442 C C . ASP A 1 182 ? 5.156 -6.008 -14.102 1.00 93.50 182 ASP A C 1
ATOM 1444 O O . ASP A 1 182 ? 6.055 -6.077 -14.940 1.00 93.50 182 ASP A O 1
ATOM 1448 N N . ASN A 1 183 ? 3.929 -5.579 -14.411 1.00 88.88 183 ASN A N 1
ATOM 1449 C CA . ASN A 1 183 ? 3.552 -5.166 -15.763 1.00 88.88 183 ASN A CA 1
ATOM 1450 C C . ASN A 1 183 ? 4.445 -4.036 -16.294 1.00 88.88 183 ASN A C 1
ATOM 1452 O O . ASN A 1 183 ? 4.927 -4.112 -17.424 1.00 88.88 183 ASN A O 1
ATOM 1456 N N . TYR A 1 184 ? 4.707 -3.011 -15.476 1.00 89.25 184 TYR A N 1
ATOM 1457 C CA . TYR A 1 184 ? 5.621 -1.921 -15.823 1.00 89.25 184 TYR A CA 1
ATOM 1458 C C . TYR A 1 184 ? 7.031 -2.434 -16.142 1.00 89.25 184 TYR A C 1
ATOM 1460 O O . TYR A 1 184 ? 7.601 -2.067 -17.170 1.00 89.25 184 TYR A O 1
ATOM 1468 N N . LYS A 1 185 ? 7.601 -3.293 -15.283 1.00 89.62 185 LYS A N 1
ATOM 1469 C CA . LYS A 1 185 ? 8.950 -3.849 -15.485 1.00 89.62 185 LYS A CA 1
ATOM 1470 C C . LYS A 1 185 ? 9.019 -4.664 -16.773 1.00 89.62 185 LYS A C 1
ATOM 1472 O O . LYS A 1 185 ? 9.959 -4.480 -17.541 1.00 89.62 185 LYS A O 1
ATOM 1477 N N . THR A 1 186 ? 8.034 -5.526 -17.017 1.00 88.38 186 THR A N 1
ATOM 1478 C CA . THR A 1 186 ? 7.980 -6.363 -18.220 1.00 88.38 186 THR A CA 1
ATOM 1479 C C . THR A 1 186 ? 7.853 -5.519 -19.480 1.00 88.38 186 THR A C 1
ATOM 1481 O O . THR A 1 186 ? 8.643 -5.700 -20.402 1.00 88.38 186 THR A O 1
ATOM 1484 N N . ALA A 1 187 ? 6.927 -4.557 -19.507 1.00 84.12 187 ALA A N 1
ATOM 1485 C CA . ALA A 1 187 ? 6.744 -3.671 -20.656 1.00 84.12 187 ALA A CA 1
ATOM 1486 C C . ALA A 1 187 ? 8.002 -2.837 -20.937 1.00 84.12 187 ALA A C 1
ATOM 1488 O O . ALA A 1 187 ? 8.413 -2.681 -22.086 1.00 84.12 187 ALA A O 1
ATOM 1489 N N . ARG A 1 188 ? 8.656 -2.335 -19.883 1.00 86.06 188 ARG A N 1
ATOM 1490 C CA . ARG A 1 188 ? 9.900 -1.575 -20.013 1.00 86.06 188 ARG A CA 1
ATOM 1491 C C . ARG A 1 188 ? 11.048 -2.434 -20.537 1.00 86.06 188 ARG A C 1
ATOM 1493 O O . ARG A 1 188 ? 11.833 -1.951 -21.348 1.00 86.06 188 ARG A O 1
ATOM 1500 N N . GLN A 1 189 ? 11.157 -3.678 -20.073 1.00 86.69 189 GLN A N 1
ATOM 1501 C CA . GLN A 1 189 ? 12.180 -4.607 -20.547 1.00 86.69 189 GLN A CA 1
ATOM 1502 C C . GLN A 1 189 ? 11.971 -4.940 -22.028 1.00 86.69 189 GLN A C 1
ATOM 1504 O O . GLN A 1 189 ? 12.914 -4.835 -22.798 1.00 86.69 189 GLN A O 1
ATOM 1509 N N . GLN A 1 190 ? 10.735 -5.234 -22.439 1.00 85.00 190 GLN A N 1
ATOM 1510 C CA . GLN A 1 190 ? 10.399 -5.488 -23.844 1.00 85.00 190 GLN A CA 1
ATOM 1511 C C . GLN A 1 190 ? 10.759 -4.300 -24.742 1.00 85.00 190 GLN A C 1
ATOM 1513 O O . GLN A 1 190 ? 11.458 -4.472 -25.735 1.00 85.00 190 GLN A O 1
ATOM 1518 N N . ALA A 1 191 ? 10.369 -3.083 -24.351 1.00 81.12 191 ALA A N 1
ATOM 1519 C CA . ALA A 1 191 ? 10.711 -1.876 -25.101 1.00 81.12 191 ALA A CA 1
ATOM 1520 C C . ALA A 1 191 ? 12.233 -1.644 -25.183 1.00 81.12 191 ALA A C 1
ATOM 1522 O O . ALA A 1 191 ? 12.742 -1.148 -26.188 1.00 81.12 191 ALA A O 1
ATOM 1523 N N . TRP A 1 192 ? 12.975 -1.998 -24.130 1.00 80.50 192 TRP A N 1
ATOM 1524 C CA . TRP A 1 192 ? 14.433 -1.924 -24.136 1.00 80.50 192 TRP A CA 1
ATOM 1525 C C . TRP A 1 192 ? 15.062 -2.951 -25.081 1.00 80.50 192 TRP A C 1
ATOM 1527 O O . TRP A 1 192 ? 15.980 -2.600 -25.821 1.00 80.50 192 TRP A O 1
ATOM 1537 N N . ASP A 1 193 ? 14.571 -4.188 -25.066 1.00 85.00 193 ASP A N 1
ATOM 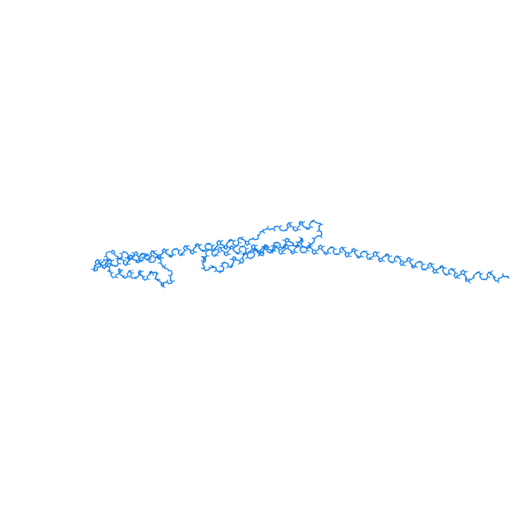1538 C CA . ASP A 1 193 ? 15.075 -5.272 -25.908 1.00 85.00 193 ASP A CA 1
ATOM 1539 C C . ASP A 1 193 ? 14.822 -4.969 -27.394 1.00 85.00 193 ASP A C 1
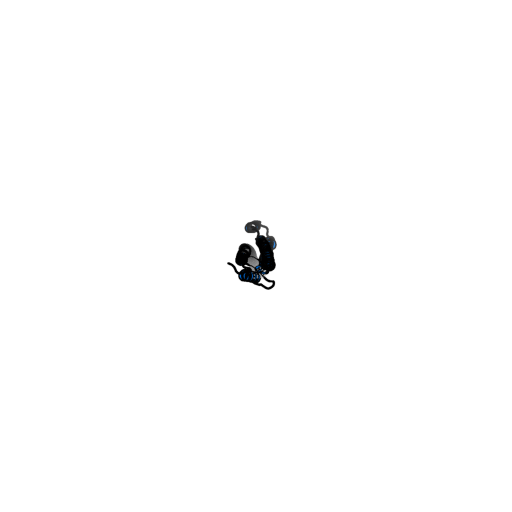ATOM 1541 O O . ASP A 1 193 ? 15.763 -4.998 -28.185 1.00 85.00 193 ASP A O 1
ATOM 1545 N N . GLU A 1 194 ? 13.609 -4.539 -27.757 1.00 82.00 194 GLU A N 1
ATOM 1546 C CA . GLU A 1 194 ? 13.269 -4.098 -29.120 1.00 82.00 194 GLU A CA 1
ATOM 1547 C C . GLU A 1 194 ? 14.167 -2.943 -29.590 1.00 82.00 194 GLU A C 1
ATOM 1549 O O . GLU A 1 194 ? 14.687 -2.945 -30.709 1.00 82.00 194 GLU A O 1
ATOM 1554 N N . TYR A 1 195 ? 14.411 -1.962 -28.716 1.00 80.94 195 TYR A N 1
ATOM 1555 C CA . TYR A 1 195 ? 15.306 -0.848 -29.018 1.00 80.94 195 TYR A CA 1
ATOM 1556 C C . TYR A 1 195 ? 16.757 -1.304 -29.236 1.00 80.94 195 TYR A C 1
ATOM 1558 O O . TYR A 1 195 ? 17.445 -0.798 -30.129 1.00 80.94 195 TYR A O 1
ATOM 1566 N N . GLN A 1 196 ? 17.249 -2.247 -28.427 1.00 84.00 196 GLN A N 1
ATOM 1567 C CA . GLN A 1 196 ? 18.590 -2.811 -28.592 1.00 84.00 196 GLN A CA 1
ATOM 1568 C C . GLN A 1 196 ? 18.709 -3.588 -29.903 1.00 84.00 196 GLN A C 1
ATOM 1570 O O . GLN A 1 196 ? 19.689 -3.400 -30.627 1.00 84.00 196 GLN A O 1
ATOM 1575 N N . GLU A 1 197 ? 17.706 -4.400 -30.240 1.00 85.94 197 GLU A N 1
ATOM 1576 C CA . GLU A 1 197 ? 17.645 -5.128 -31.506 1.00 85.94 197 GLU A CA 1
ATOM 1577 C C . GLU A 1 197 ? 17.676 -4.163 -32.694 1.00 85.94 197 GLU A C 1
ATOM 1579 O O . GLU A 1 197 ? 18.551 -4.280 -33.556 1.00 85.94 197 GLU A O 1
ATOM 1584 N N . GLU A 1 198 ? 16.817 -3.140 -32.709 1.00 83.62 198 GLU A N 1
ATOM 1585 C CA . GLU A 1 198 ? 16.781 -2.161 -33.798 1.00 83.62 198 GLU A CA 1
ATOM 1586 C C . GLU A 1 198 ? 18.110 -1.397 -33.921 1.00 83.62 198 GLU A C 1
ATOM 1588 O O . GLU A 1 198 ? 18.629 -1.176 -35.022 1.00 83.62 198 GLU A O 1
ATOM 1593 N N . ARG A 1 199 ? 18.703 -1.011 -32.787 1.00 84.88 199 ARG A N 1
ATOM 1594 C CA . ARG A 1 199 ? 20.002 -0.336 -32.756 1.00 84.88 199 ARG A CA 1
ATOM 1595 C C . ARG A 1 199 ? 21.119 -1.233 -33.285 1.00 84.88 199 ARG A C 1
ATOM 1597 O O . ARG A 1 199 ? 21.956 -0.741 -34.043 1.00 84.88 199 ARG A O 1
ATOM 1604 N N . SER A 1 200 ? 21.135 -2.510 -32.906 1.00 89.38 200 SER A N 1
ATOM 1605 C CA . SER A 1 200 ? 22.116 -3.484 -33.395 1.00 89.38 200 SER A CA 1
ATOM 1606 C C . SER A 1 200 ? 21.973 -3.704 -34.903 1.00 89.38 200 SER A C 1
ATOM 1608 O O . SER A 1 200 ? 22.952 -3.568 -35.630 1.00 89.38 200 SER A O 1
ATOM 1610 N N . ALA A 1 201 ? 20.745 -3.856 -35.406 1.00 89.88 201 ALA A N 1
ATOM 1611 C CA . ALA A 1 201 ? 20.472 -4.009 -36.831 1.00 89.88 201 ALA A CA 1
ATOM 1612 C C . ALA A 1 201 ? 20.910 -2.777 -37.642 1.00 89.88 201 ALA A C 1
ATOM 1614 O O . ALA A 1 201 ? 21.523 -2.905 -38.705 1.00 89.88 201 ALA A O 1
ATOM 1615 N N . LYS A 1 202 ? 20.645 -1.563 -37.135 1.00 88.00 202 LYS A N 1
ATOM 1616 C CA . LYS A 1 202 ? 21.114 -0.311 -37.756 1.00 88.00 202 LYS A CA 1
ATOM 1617 C C . LYS A 1 202 ? 22.638 -0.204 -37.743 1.00 88.00 202 LYS A C 1
ATOM 1619 O O . LYS A 1 202 ? 23.220 0.240 -38.734 1.00 88.00 202 LYS A O 1
ATOM 1624 N N . HIS A 1 203 ? 23.275 -0.595 -36.642 1.00 90.06 203 HIS A N 1
ATOM 1625 C CA . HIS A 1 203 ? 24.729 -0.617 -36.524 1.00 90.06 203 HIS A CA 1
ATOM 1626 C C . HIS A 1 203 ? 25.349 -1.590 -37.532 1.00 90.06 203 HIS A C 1
ATOM 1628 O O . HIS A 1 203 ? 26.226 -1.191 -38.293 1.00 90.06 203 HIS A O 1
ATOM 1634 N N . ASP A 1 204 ? 24.843 -2.816 -37.620 1.00 95.44 204 ASP A N 1
ATOM 1635 C CA . ASP A 1 204 ? 25.354 -3.832 -38.542 1.00 95.44 204 ASP A CA 1
ATOM 1636 C C . ASP A 1 204 ? 25.143 -3.423 -40.001 1.00 95.44 204 ASP A C 1
ATOM 1638 O O . ASP A 1 204 ? 26.050 -3.540 -40.825 1.00 95.44 204 ASP A O 1
ATOM 1642 N N . ALA A 1 205 ? 23.985 -2.844 -40.331 1.00 94.19 205 ALA A N 1
ATOM 1643 C CA . ALA A 1 205 ? 23.734 -2.285 -41.658 1.00 94.19 205 ALA A CA 1
ATOM 1644 C C . ALA A 1 205 ? 24.711 -1.148 -42.008 1.00 94.19 205 ALA A C 1
ATOM 1646 O O . ALA A 1 205 ? 25.156 -1.037 -43.155 1.00 94.19 205 ALA A O 1
ATOM 1647 N N . PHE A 1 206 ? 25.056 -0.301 -41.035 1.00 94.25 206 PHE A N 1
ATOM 1648 C CA . PHE A 1 206 ? 26.059 0.745 -41.209 1.00 94.25 206 PHE A CA 1
ATOM 1649 C C . PHE A 1 206 ? 27.461 0.158 -41.407 1.00 94.25 206 PHE A C 1
ATOM 1651 O O . PHE A 1 206 ? 28.132 0.533 -42.368 1.00 94.25 206 PHE A O 1
ATOM 1658 N N . VAL A 1 207 ? 27.878 -0.790 -40.562 1.00 96.31 207 VAL A N 1
ATOM 1659 C CA . VAL A 1 207 ? 29.178 -1.473 -40.667 1.00 96.31 207 VAL A CA 1
ATOM 1660 C C . VAL A 1 207 ? 29.314 -2.166 -42.020 1.00 96.31 207 VAL A C 1
ATOM 1662 O O . VAL A 1 207 ? 30.303 -1.944 -42.711 1.00 96.31 207 VAL A O 1
ATOM 1665 N N . ASN A 1 208 ? 28.293 -2.905 -42.459 1.00 97.00 208 ASN A N 1
ATOM 1666 C CA . ASN A 1 208 ? 28.277 -3.562 -43.768 1.00 97.00 208 ASN A CA 1
ATOM 1667 C C . ASN A 1 208 ? 28.416 -2.559 -44.920 1.00 97.00 208 ASN A C 1
ATOM 1669 O O . ASN A 1 208 ? 29.140 -2.808 -45.882 1.00 97.00 208 ASN A O 1
ATOM 1673 N N . ARG A 1 209 ? 27.763 -1.393 -44.821 1.00 96.00 209 ARG A N 1
ATOM 1674 C CA . ARG A 1 209 ? 27.898 -0.325 -45.822 1.00 96.00 209 ARG A CA 1
ATOM 1675 C C . ARG A 1 209 ? 29.308 0.262 -45.842 1.00 96.00 209 ARG A C 1
ATOM 1677 O O . ARG A 1 209 ? 29.833 0.537 -46.917 1.00 96.00 209 ARG A O 1
ATOM 1684 N N . VAL A 1 210 ? 29.909 0.477 -44.673 1.00 96.56 210 VAL A N 1
ATOM 1685 C CA . VAL A 1 210 ? 31.286 0.973 -44.562 1.00 96.56 210 VAL A CA 1
ATOM 1686 C C . VAL A 1 210 ? 32.269 -0.046 -45.132 1.00 96.56 210 VAL A C 1
ATOM 1688 O O . VAL A 1 210 ? 33.109 0.341 -45.938 1.00 96.56 210 VAL A O 1
ATOM 1691 N N . GLN A 1 211 ? 32.122 -1.329 -44.798 1.00 97.31 211 GLN A N 1
ATOM 1692 C CA . GLN A 1 211 ? 32.983 -2.391 -45.315 1.00 97.31 211 GLN A CA 1
ATOM 1693 C C . GLN A 1 211 ? 32.887 -2.499 -46.840 1.00 97.31 211 GLN A C 1
ATOM 1695 O O . GLN A 1 211 ? 33.903 -2.428 -47.519 1.00 97.31 211 GLN A O 1
ATOM 1700 N N . ALA A 1 212 ? 31.671 -2.523 -47.394 1.00 96.69 212 ALA A N 1
ATOM 1701 C CA . ALA A 1 212 ? 31.477 -2.536 -48.843 1.00 96.69 212 ALA A CA 1
ATOM 1702 C C . ALA A 1 212 ? 32.109 -1.312 -49.533 1.00 96.69 212 ALA A C 1
ATOM 1704 O O . ALA A 1 212 ? 32.604 -1.404 -50.655 1.00 96.69 212 ALA A O 1
ATOM 1705 N N . ASN A 1 213 ? 32.105 -0.144 -48.884 1.00 97.31 213 ASN A N 1
ATOM 1706 C CA . ASN A 1 213 ? 32.789 1.037 -49.410 1.00 97.31 213 ASN A CA 1
ATOM 1707 C C . ASN A 1 213 ? 34.318 0.892 -49.369 1.00 97.31 213 ASN A C 1
ATOM 1709 O O . ASN A 1 213 ? 34.972 1.335 -50.312 1.00 97.31 213 ASN A O 1
ATOM 1713 N N . ILE A 1 214 ? 34.878 0.289 -48.315 1.00 96.88 214 ILE A N 1
ATOM 1714 C CA . ILE A 1 214 ? 36.317 -0.004 -48.209 1.00 96.88 214 ILE A CA 1
ATOM 1715 C C . ILE A 1 214 ? 36.731 -0.960 -49.329 1.00 96.88 214 ILE A C 1
ATOM 1717 O O . ILE A 1 214 ? 37.618 -0.609 -50.104 1.00 96.88 214 ILE A O 1
ATOM 1721 N N . ASP A 1 215 ? 36.024 -2.078 -49.497 1.00 97.69 215 ASP A N 1
ATOM 1722 C CA . ASP A 1 215 ? 36.325 -3.084 -50.524 1.00 97.69 215 ASP A CA 1
ATOM 1723 C C . ASP A 1 215 ? 36.303 -2.460 -51.937 1.00 97.69 215 ASP A C 1
ATOM 1725 O O . ASP A 1 215 ? 37.211 -2.653 -52.746 1.00 97.69 215 ASP A O 1
ATOM 1729 N N . ASN A 1 216 ? 35.303 -1.612 -52.218 1.00 97.69 216 ASN A N 1
ATOM 1730 C CA . ASN A 1 216 ? 35.209 -0.870 -53.481 1.00 97.69 216 ASN A CA 1
ATOM 1731 C C . ASN A 1 216 ? 36.384 0.103 -53.699 1.00 97.69 216 ASN A C 1
ATOM 1733 O O . ASN A 1 216 ? 36.793 0.349 -54.839 1.00 97.69 216 ASN A O 1
ATOM 1737 N N . LEU A 1 217 ? 36.901 0.723 -52.635 1.00 97.69 217 LEU A N 1
ATOM 1738 C CA . LEU A 1 217 ? 38.055 1.620 -52.716 1.00 97.69 217 LEU A CA 1
ATOM 1739 C C . LEU A 1 217 ? 39.360 0.842 -52.910 1.00 97.69 217 LEU A C 1
ATOM 1741 O O . LEU A 1 217 ? 40.219 1.293 -53.672 1.00 97.69 217 LEU A O 1
ATOM 1745 N N . GLU A 1 218 ? 39.495 -0.323 -52.280 1.00 97.50 218 GLU A N 1
ATOM 1746 C CA . GLU A 1 218 ? 40.632 -1.226 -52.462 1.00 97.50 218 GLU A CA 1
ATOM 1747 C C . GLU A 1 218 ? 40.696 -1.761 -53.896 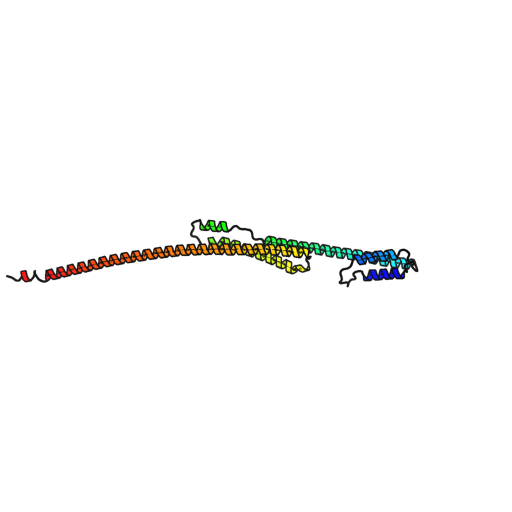1.00 97.50 218 GLU A C 1
ATOM 1749 O O . GLU A 1 218 ? 41.730 -1.612 -54.549 1.00 97.50 218 GLU A O 1
ATOM 1754 N N . GLU A 1 219 ? 39.577 -2.228 -54.459 1.00 97.50 219 GLU A N 1
ATOM 1755 C CA . GLU A 1 219 ? 39.519 -2.687 -55.855 1.00 97.50 219 GLU A CA 1
ATOM 1756 C C . GLU A 1 219 ? 39.909 -1.565 -56.840 1.00 97.50 219 GLU A C 1
ATOM 1758 O O . GLU A 1 219 ? 40.646 -1.769 -57.811 1.00 97.50 219 GLU A O 1
ATOM 1763 N N . ARG A 1 220 ? 39.443 -0.332 -56.594 1.00 97.38 220 ARG A N 1
ATOM 1764 C CA . ARG A 1 220 ? 39.828 0.836 -57.405 1.00 97.38 220 ARG A CA 1
ATOM 1765 C C . ARG A 1 220 ? 41.319 1.132 -57.301 1.00 97.38 220 ARG A C 1
ATOM 1767 O O . ARG A 1 220 ? 41.938 1.466 -58.312 1.00 97.38 220 ARG A O 1
ATOM 1774 N N . ARG A 1 221 ? 41.895 1.019 -56.103 1.00 97.75 221 ARG A N 1
ATOM 1775 C CA . ARG A 1 221 ? 43.331 1.207 -55.878 1.00 97.75 221 ARG A CA 1
ATOM 1776 C C . ARG A 1 221 ? 44.144 0.164 -56.644 1.00 97.75 221 ARG A C 1
ATOM 1778 O O . ARG A 1 221 ? 45.087 0.551 -57.329 1.00 97.75 221 ARG A O 1
ATOM 1785 N N . GLU A 1 222 ? 43.769 -1.111 -56.585 1.00 97.56 222 GLU A N 1
ATOM 1786 C CA . GLU A 1 222 ? 44.447 -2.187 -57.322 1.00 97.56 222 GLU A CA 1
ATOM 1787 C C . GLU A 1 222 ? 44.396 -1.960 -58.837 1.00 97.56 222 GLU A C 1
ATOM 1789 O O . GLU A 1 222 ? 45.421 -2.049 -59.518 1.00 97.56 222 GLU A O 1
ATOM 1794 N N . LYS A 1 223 ? 43.232 -1.567 -59.376 1.00 96.94 223 LYS A N 1
ATOM 1795 C CA . LYS A 1 223 ? 43.090 -1.211 -60.799 1.00 96.94 223 LYS A CA 1
ATOM 1796 C C . LYS A 1 223 ? 44.030 -0.074 -61.199 1.00 96.94 223 LYS A C 1
ATOM 1798 O O . LYS A 1 223 ? 44.697 -0.162 -62.230 1.00 96.94 223 LYS A O 1
ATOM 1803 N N . LEU A 1 224 ? 44.106 0.983 -60.389 1.00 97.25 224 LEU A N 1
ATOM 1804 C CA . LEU A 1 224 ? 45.001 2.115 -60.643 1.00 97.25 224 LEU A CA 1
ATOM 1805 C C . LEU A 1 224 ? 46.479 1.708 -60.584 1.00 97.25 224 LEU A C 1
ATOM 1807 O O . LEU A 1 224 ? 47.255 2.127 -61.442 1.00 97.25 224 LEU A O 1
ATOM 1811 N N . GLN A 1 225 ? 46.862 0.857 -59.631 1.00 97.19 225 GLN A N 1
ATOM 1812 C CA . GLN A 1 225 ? 48.217 0.305 -59.551 1.00 97.19 225 GLN A CA 1
ATOM 1813 C C . GLN A 1 225 ? 48.561 -0.549 -60.779 1.00 97.19 225 GLN A C 1
ATOM 1815 O O . GLN A 1 225 ? 49.650 -0.410 -61.333 1.00 97.19 225 GLN A O 1
ATOM 1820 N N . GLY A 1 226 ? 47.626 -1.371 -61.264 1.00 96.88 226 GLY A N 1
ATOM 1821 C CA . GLY A 1 226 ? 47.808 -2.154 -62.489 1.00 96.88 226 GLY A CA 1
ATOM 1822 C C . GLY A 1 226 ? 48.005 -1.285 -63.737 1.00 96.88 226 GLY A C 1
ATOM 1823 O O . GLY A 1 226 ? 48.879 -1.568 -64.560 1.00 96.88 226 GLY A O 1
ATOM 1824 N N . VAL A 1 227 ? 47.240 -0.192 -63.863 1.00 97.25 227 VAL A N 1
ATOM 1825 C CA . VAL A 1 227 ? 47.413 0.794 -64.946 1.00 97.25 227 VAL A CA 1
ATOM 1826 C C . VAL A 1 227 ? 48.786 1.459 -64.867 1.00 97.25 227 VAL A C 1
ATOM 1828 O O . VAL A 1 227 ? 49.458 1.584 -65.891 1.00 97.25 227 VAL A O 1
ATOM 1831 N N . LEU A 1 228 ? 49.216 1.855 -63.668 1.00 97.31 228 LEU A N 1
ATOM 1832 C CA . LEU A 1 228 ? 50.521 2.471 -63.442 1.00 97.31 228 LEU A CA 1
ATOM 1833 C C . LEU A 1 228 ? 51.661 1.519 -63.838 1.00 97.31 228 LEU A C 1
ATOM 1835 O O . LEU A 1 228 ? 52.477 1.884 -64.679 1.00 97.31 228 LEU A O 1
ATOM 1839 N N . ALA A 1 229 ? 51.635 0.268 -63.374 1.00 96.56 229 ALA A N 1
ATOM 1840 C CA . ALA A 1 229 ? 52.636 -0.742 -63.727 1.00 96.56 229 ALA A CA 1
ATOM 1841 C C . ALA A 1 229 ? 52.664 -1.072 -65.233 1.00 96.56 229 ALA A C 1
ATOM 1843 O O . ALA A 1 229 ? 53.701 -1.422 -65.798 1.00 96.56 229 ALA A O 1
ATOM 1844 N N . HIS A 1 230 ? 51.521 -0.997 -65.924 1.00 96.56 230 HIS A N 1
ATOM 1845 C CA . HIS A 1 230 ? 51.486 -1.132 -67.382 1.00 96.56 230 HIS A CA 1
ATOM 1846 C C . HIS A 1 230 ? 52.155 0.059 -68.081 1.00 96.56 230 HIS A C 1
ATOM 1848 O O . HIS A 1 230 ? 52.905 -0.137 -69.037 1.00 96.56 230 HIS A O 1
ATOM 1854 N N . LYS A 1 231 ? 51.909 1.285 -67.603 1.00 96.81 231 LYS A N 1
ATOM 1855 C CA . LYS A 1 231 ? 52.546 2.495 -68.138 1.00 96.81 231 LYS A CA 1
ATOM 1856 C C . LYS A 1 231 ? 54.053 2.501 -67.896 1.00 96.81 231 LYS A C 1
ATOM 1858 O O . LYS A 1 231 ? 54.781 2.847 -68.816 1.00 96.81 231 LYS A O 1
ATOM 1863 N N . GLU A 1 232 ? 54.507 2.075 -66.721 1.00 95.38 232 GLU A N 1
ATOM 1864 C CA . GLU A 1 232 ? 55.933 1.930 -66.403 1.00 95.38 232 GLU A CA 1
ATOM 1865 C C . GLU A 1 232 ? 56.625 0.945 -67.351 1.00 95.38 232 GLU A C 1
ATOM 1867 O O . GLU A 1 232 ? 57.597 1.321 -67.998 1.00 95.38 232 GLU A O 1
ATOM 1872 N N . ARG A 1 233 ? 56.065 -0.258 -67.544 1.00 95.88 233 ARG A N 1
ATOM 1873 C CA . ARG A 1 233 ? 56.595 -1.237 -68.515 1.00 95.88 233 ARG A CA 1
ATOM 1874 C C . ARG A 1 233 ? 56.619 -0.710 -69.947 1.00 95.88 233 ARG A C 1
ATOM 1876 O O . ARG A 1 233 ? 57.537 -1.003 -70.700 1.00 95.88 233 ARG A O 1
ATOM 1883 N N . HIS A 1 234 ? 55.598 0.047 -70.348 1.00 96.62 234 HIS A N 1
ATOM 1884 C CA . HIS A 1 234 ? 55.575 0.647 -71.679 1.00 96.62 234 HIS A CA 1
ATOM 1885 C C . HIS A 1 234 ? 56.653 1.725 -71.841 1.00 96.62 234 HIS A C 1
ATOM 1887 O O . HIS A 1 234 ? 57.249 1.827 -72.907 1.00 96.62 234 HIS A O 1
ATOM 1893 N N . LEU A 1 235 ? 56.914 2.521 -70.799 1.00 96.00 235 LEU A N 1
ATOM 1894 C CA . LEU A 1 235 ? 58.013 3.484 -70.810 1.00 96.00 235 LEU A CA 1
ATOM 1895 C C . LEU A 1 235 ? 59.367 2.781 -70.898 1.00 96.00 235 LEU A C 1
ATOM 1897 O O . LEU A 1 235 ? 60.196 3.212 -71.689 1.00 96.00 235 LEU A O 1
ATOM 1901 N N . GLU A 1 236 ? 59.573 1.706 -70.138 1.00 95.25 236 GLU A N 1
ATOM 1902 C CA . GLU A 1 236 ? 60.784 0.876 -70.199 1.00 95.25 236 GLU A CA 1
ATOM 1903 C C . GLU A 1 236 ? 61.018 0.326 -71.617 1.00 95.25 236 GLU A C 1
ATOM 1905 O O . GLU A 1 236 ? 62.060 0.594 -72.204 1.00 95.25 236 GLU A O 1
ATOM 1910 N N . ASP A 1 237 ? 60.000 -0.279 -72.239 1.00 95.44 237 ASP A N 1
ATOM 1911 C CA . ASP A 1 237 ? 60.047 -0.741 -73.640 1.00 95.44 237 ASP A CA 1
ATOM 1912 C C . ASP A 1 237 ? 60.373 0.391 -74.636 1.00 95.44 237 ASP A C 1
ATOM 1914 O O . ASP A 1 237 ? 61.122 0.196 -75.595 1.00 95.44 237 ASP A O 1
ATOM 1918 N N . LEU A 1 238 ? 59.839 1.600 -74.426 1.00 94.62 238 LEU A N 1
ATOM 1919 C CA . LEU A 1 238 ? 60.184 2.762 -75.252 1.00 94.62 238 LEU A CA 1
ATOM 1920 C C . LEU A 1 238 ? 61.636 3.213 -75.044 1.00 94.62 238 LEU A C 1
ATOM 1922 O O . LEU A 1 238 ? 62.278 3.632 -76.010 1.00 94.62 238 LEU A O 1
ATOM 1926 N N . TYR A 1 239 ? 62.151 3.148 -73.815 1.00 93.56 239 TYR A N 1
ATOM 1927 C CA . TYR A 1 239 ? 63.549 3.454 -73.516 1.00 93.56 239 TYR A CA 1
ATOM 1928 C C . TYR A 1 239 ? 64.499 2.429 -74.137 1.00 93.56 239 TYR A C 1
ATOM 1930 O O . TYR A 1 239 ? 65.484 2.845 -74.746 1.00 93.56 239 TYR A O 1
ATOM 1938 N N . ASP A 1 240 ? 64.177 1.139 -74.063 1.00 91.88 240 ASP A N 1
ATOM 1939 C CA . ASP A 1 240 ? 64.952 0.065 -74.692 1.00 91.88 240 ASP A CA 1
ATOM 1940 C C . ASP A 1 240 ? 64.986 0.238 -76.212 1.00 91.88 240 ASP A C 1
ATOM 1942 O O . ASP A 1 240 ? 66.057 0.298 -76.808 1.00 91.88 240 ASP A O 1
ATOM 1946 N N . LYS A 1 241 ? 63.830 0.476 -76.847 1.00 90.88 241 LYS A N 1
ATOM 1947 C CA . LYS A 1 241 ? 63.757 0.777 -78.290 1.00 90.88 241 LYS A CA 1
ATOM 1948 C C . LYS A 1 241 ? 64.576 2.003 -78.681 1.00 90.88 241 LYS A C 1
ATOM 1950 O O . LYS A 1 241 ? 65.182 2.028 -79.751 1.00 90.88 241 LYS A O 1
ATOM 1955 N N . LEU A 1 242 ? 64.579 3.043 -77.846 1.00 88.94 242 LEU A N 1
ATOM 1956 C CA . LEU A 1 242 ? 65.394 4.237 -78.069 1.00 88.94 242 LEU A CA 1
ATOM 1957 C C . LEU A 1 242 ? 66.894 3.933 -77.919 1.00 88.94 242 LEU A C 1
ATOM 1959 O O . LEU A 1 242 ? 67.701 4.490 -78.668 1.00 88.94 242 LEU A O 1
ATOM 1963 N N . ALA A 1 243 ? 67.270 3.082 -76.964 1.00 86.06 243 ALA A N 1
ATOM 1964 C CA . ALA A 1 243 ? 68.641 2.625 -76.773 1.00 86.06 243 ALA A CA 1
ATOM 1965 C C . ALA A 1 243 ? 69.112 1.769 -77.959 1.00 86.06 243 ALA A C 1
ATOM 1967 O O . ALA A 1 243 ? 70.150 2.085 -78.536 1.00 86.06 243 ALA A O 1
ATOM 1968 N N . ASP A 1 244 ? 68.316 0.793 -78.398 1.00 83.50 244 ASP A N 1
ATOM 1969 C CA . ASP A 1 244 ? 68.586 -0.061 -79.561 1.00 83.50 244 ASP A CA 1
ATOM 1970 C C . ASP A 1 244 ? 68.719 0.754 -80.851 1.00 83.50 244 ASP A C 1
ATOM 1972 O O . ASP A 1 244 ? 69.672 0.585 -81.613 1.00 83.50 244 ASP A O 1
ATOM 1976 N N . ALA A 1 245 ? 67.817 1.718 -81.075 1.00 79.38 245 ALA A N 1
ATOM 1977 C CA . ALA A 1 245 ? 67.894 2.625 -82.220 1.00 79.38 245 ALA A CA 1
ATOM 1978 C C . ALA A 1 245 ? 69.180 3.475 -82.225 1.00 79.38 245 ALA A C 1
ATOM 1980 O O . ALA A 1 245 ? 69.636 3.913 -83.283 1.00 79.38 245 ALA A O 1
ATOM 1981 N N . ARG A 1 246 ? 69.777 3.719 -81.051 1.00 71.12 246 ARG A N 1
ATOM 1982 C CA . ARG A 1 246 ? 71.086 4.375 -80.904 1.00 71.12 246 ARG A CA 1
ATOM 1983 C C . ARG A 1 246 ? 72.264 3.390 -80.920 1.00 71.12 246 ARG A C 1
ATOM 1985 O O . ARG A 1 246 ? 73.392 3.855 -81.084 1.00 71.12 246 ARG A O 1
ATOM 1992 N N . GLY A 1 247 ? 72.003 2.096 -80.731 1.00 67.06 247 GLY A N 1
ATOM 1993 C CA . GLY A 1 247 ? 72.965 1.038 -80.436 1.00 67.06 247 GLY A CA 1
ATOM 1994 C C . GLY A 1 247 ? 73.734 0.508 -81.642 1.00 67.06 247 GLY A C 1
ATOM 1995 O O . GLY A 1 247 ? 74.949 0.637 -81.632 1.00 67.06 247 GLY A O 1
ATOM 1996 N N . ASP A 1 248 ? 73.075 -0.036 -82.677 1.00 56.72 248 ASP A N 1
ATOM 1997 C CA . ASP A 1 248 ? 73.775 -1.030 -83.529 1.00 56.72 248 ASP A CA 1
ATOM 1998 C C . ASP A 1 248 ? 73.493 -1.032 -85.050 1.00 56.72 248 ASP A C 1
ATOM 2000 O O . ASP A 1 248 ? 73.890 -1.962 -85.740 1.00 56.72 248 ASP A O 1
ATOM 2004 N N . ASP A 1 249 ? 72.870 -0.004 -85.642 1.00 54.09 249 ASP A N 1
ATOM 2005 C CA . ASP A 1 249 ? 72.759 0.047 -87.128 1.00 54.09 249 ASP A CA 1
ATOM 2006 C C . ASP A 1 249 ? 72.884 1.457 -87.737 1.00 54.09 249 ASP A C 1
ATOM 2008 O O . ASP A 1 249 ? 73.082 1.621 -88.939 1.00 54.09 249 ASP A O 1
ATOM 2012 N N . TYR A 1 250 ? 72.833 2.523 -86.929 1.00 53.12 250 TYR A N 1
ATOM 2013 C CA . TYR A 1 250 ? 72.985 3.888 -87.457 1.00 53.12 250 TYR A CA 1
ATOM 2014 C C . TYR A 1 250 ? 74.430 4.401 -87.461 1.00 53.12 250 TYR A C 1
ATOM 2016 O O . TYR A 1 250 ? 74.770 5.240 -88.292 1.00 53.12 250 TYR A O 1
ATOM 2024 N N . ARG A 1 251 ? 75.295 3.917 -86.559 1.00 52.06 251 ARG A N 1
ATOM 2025 C CA . ARG A 1 251 ? 76.719 4.303 -86.542 1.00 52.06 251 ARG A CA 1
ATOM 2026 C C . ARG A 1 251 ? 77.555 3.512 -87.548 1.00 52.06 251 ARG A C 1
ATOM 2028 O O . ARG A 1 251 ? 78.398 4.118 -88.200 1.00 52.06 251 ARG A O 1
ATOM 2035 N N . ASP A 1 252 ? 77.250 2.235 -87.767 1.00 54.44 252 ASP A N 1
ATOM 2036 C CA . ASP A 1 252 ? 77.958 1.420 -88.766 1.00 54.44 252 ASP A CA 1
ATOM 2037 C C . ASP A 1 252 ? 77.578 1.768 -90.215 1.00 54.44 252 ASP A C 1
ATOM 2039 O O . ASP A 1 252 ? 78.390 1.597 -91.120 1.00 54.44 252 ASP A O 1
ATOM 2043 N N . ARG A 1 253 ? 76.405 2.375 -90.456 1.00 51.97 253 ARG A N 1
ATOM 2044 C CA . ARG A 1 253 ? 76.026 2.888 -91.790 1.00 51.97 253 ARG A CA 1
ATOM 2045 C C . ARG A 1 253 ? 76.614 4.253 -92.155 1.00 51.97 253 ARG A C 1
ATOM 2047 O O . ARG A 1 253 ? 76.484 4.659 -93.303 1.00 51.97 253 ARG A O 1
ATOM 2054 N N . ILE A 1 254 ? 77.237 4.972 -91.218 1.00 53.94 254 ILE A N 1
ATOM 2055 C CA . ILE A 1 254 ? 77.837 6.299 -91.475 1.00 53.94 254 ILE A CA 1
ATOM 2056 C C . ILE A 1 254 ? 79.379 6.223 -91.543 1.00 53.94 254 ILE A C 1
ATOM 2058 O O . ILE A 1 254 ? 80.031 7.215 -91.851 1.00 53.94 254 ILE A O 1
ATOM 2062 N N . CYS A 1 255 ? 79.978 5.043 -91.340 1.00 55.16 255 CYS A N 1
ATOM 2063 C CA . CYS A 1 255 ? 81.435 4.843 -91.362 1.00 55.16 255 CYS A CA 1
ATOM 2064 C C . CYS A 1 255 ? 81.942 3.944 -92.509 1.00 55.16 255 CYS A C 1
ATOM 2066 O O . CYS A 1 255 ? 83.032 3.384 -92.400 1.00 55.16 255 CYS A O 1
ATOM 2068 N N . VAL A 1 256 ? 81.192 3.819 -93.608 1.00 52.72 256 VAL A N 1
ATOM 2069 C CA . VAL A 1 256 ? 81.700 3.258 -94.874 1.00 52.72 256 VAL A CA 1
ATOM 2070 C C . VAL A 1 256 ? 81.445 4.260 -96.000 1.00 52.72 256 VAL A C 1
ATOM 2072 O O . VAL A 1 256 ? 80.446 4.167 -96.706 1.00 52.72 256 VAL A O 1
ATOM 2075 N N . ASP A 1 257 ? 82.293 5.288 -96.045 1.00 44.62 257 ASP A N 1
ATOM 2076 C CA . ASP A 1 257 ? 83.043 5.766 -97.224 1.00 44.62 257 ASP A CA 1
ATOM 2077 C C . ASP A 1 257 ? 83.948 6.948 -96.825 1.00 44.62 257 ASP A C 1
ATOM 2079 O O . ASP A 1 257 ? 83.435 7.951 -96.273 1.00 44.62 257 ASP A O 1
#

Sequence (257 aa):
MANYNEVLKNIDTLEEMLPGLFSFSKPNWKAIWGQIRTTGQSFKGSRFPSKDEHQAAWDRFQGLVEQAKDAQKESQREWENKKAHSSELKDQIIRLAAQAHPFDVGLANVIVGLATGGISFALDAIMGPFDEQKEMLISCSNKLKEGFTVLSQNKEHMLGYDKALAYEALHTAQEKLDHAWDNYKTARQQAWDEYQEERSAKHDAFVNRVQANIDNLEERREKLQGVLAHKERHLEDLYDKLADARGDDYRDRICVD